Protein AF-A0A932J2N4-F1 (afdb_monomer)

pLDDT: mean 88.16, std 18.85, range [32.5, 98.88]

Nearest PDB structures (foldseek):
  4ce7-assembly1_C  TM=5.920E-01  e=2.424E+00  Nonlabens ulvanivorans
  3qwt-assembly1_A  TM=5.149E-01  e=3.246E+00  Salmonella enterica subsp. enterica serovar Paratyphi A
  8e4p-assembly1_A  TM=2.757E-01  e=2.199E+00  Mus musculus

Sequence (185 aa):
MKTKLIGKLLGGLCGAVLAFSASQALAVTSFEQDVSTSIDRGITWLANNGAYTGSAWDATGLPLLALMEKRASGVPSDPPQGYSGANATDKARMDSAVAFILSSHVPAGFYAYRDGADLMALSLYLRSGGPNPGVLAAIKTITDRTLANQGTVATGSPGYWCYSNGYCPDSSTTQFAVAGLASAK

Radius of gyration: 25.86 Å; Cα contacts (8 Å, |Δi|>4): 259; chains: 1; bounding box: 42×49×101 Å

Structure (mmCIF, N/CA/C/O backbone):
data_AF-A0A932J2N4-F1
#
_entry.id   AF-A0A932J2N4-F1
#
loop_
_atom_site.group_PDB
_atom_site.id
_atom_site.type_symbol
_atom_site.label_atom_id
_atom_site.label_alt_id
_atom_site.label_comp_id
_atom_site.label_asym_id
_atom_site.label_entity_id
_atom_site.label_seq_id
_atom_site.pdbx_PDB_ins_code
_atom_site.Cartn_x
_atom_site.Cartn_y
_atom_site.Cartn_z
_atom_site.occupancy
_atom_site.B_iso_or_equiv
_atom_site.auth_seq_id
_atom_site.auth_comp_id
_atom_site.auth_asym_id
_atom_site.auth_atom_id
_atom_site.pdbx_PDB_model_num
ATOM 1 N N . MET A 1 1 ? 15.357 -31.196 81.776 1.00 37.56 1 MET A N 1
ATOM 2 C CA . MET A 1 1 ? 16.263 -30.714 80.704 1.00 37.56 1 MET A CA 1
ATOM 3 C C . MET A 1 1 ? 15.532 -29.564 80.010 1.00 37.56 1 MET A C 1
ATOM 5 O O . MET A 1 1 ? 14.461 -29.827 79.498 1.00 37.56 1 MET A O 1
ATOM 9 N N . LYS A 1 2 ? 15.852 -28.261 80.154 1.00 35.88 2 LYS A N 1
ATOM 10 C CA . LYS A 1 2 ? 17.115 -27.541 79.832 1.00 35.88 2 LYS A CA 1
ATOM 11 C C . LYS A 1 2 ? 17.668 -28.082 78.497 1.00 35.88 2 LYS A C 1
ATOM 13 O O . LYS A 1 2 ? 17.976 -29.262 78.460 1.00 35.88 2 LYS A O 1
ATOM 18 N N . THR A 1 3 ? 17.727 -27.355 77.376 1.00 32.75 3 THR A N 1
ATOM 19 C CA . THR A 1 3 ? 18.412 -26.064 77.171 1.00 32.75 3 THR A CA 1
ATOM 20 C C . THR A 1 3 ? 18.020 -25.457 75.805 1.00 32.75 3 THR A C 1
ATOM 22 O O . THR A 1 3 ? 17.755 -26.188 74.857 1.00 32.75 3 THR A O 1
ATOM 25 N N . LYS A 1 4 ? 18.008 -24.118 75.718 1.00 39.53 4 LYS A N 1
ATOM 26 C CA . LYS A 1 4 ? 17.922 -23.299 74.492 1.00 39.53 4 LYS A CA 1
ATOM 27 C C . LYS A 1 4 ? 19.082 -23.599 73.524 1.00 39.53 4 LYS A C 1
ATOM 29 O O . LYS A 1 4 ? 20.205 -23.759 73.995 1.00 39.53 4 LYS A O 1
ATOM 34 N N . LEU A 1 5 ? 18.859 -23.503 72.208 1.00 38.84 5 LEU A N 1
ATOM 35 C CA . LEU A 1 5 ? 19.932 -23.216 71.248 1.00 38.84 5 LEU A CA 1
ATOM 36 C C . LEU A 1 5 ? 19.577 -21.977 70.413 1.00 38.84 5 LEU A C 1
ATOM 38 O O . LEU A 1 5 ? 18.511 -21.880 69.813 1.00 38.84 5 LEU A O 1
ATOM 42 N N . ILE A 1 6 ? 20.487 -21.012 70.476 1.00 43.81 6 ILE A N 1
ATOM 43 C CA . ILE A 1 6 ? 20.526 -19.717 69.796 1.00 43.81 6 ILE A CA 1
ATOM 44 C C . ILE A 1 6 ? 21.314 -19.884 68.487 1.00 43.81 6 ILE A C 1
ATOM 46 O O . ILE A 1 6 ? 22.325 -20.579 68.488 1.00 43.81 6 ILE A O 1
ATOM 50 N N . GLY A 1 7 ? 20.923 -19.168 67.427 1.00 32.50 7 GLY A N 1
ATOM 51 C CA . GLY A 1 7 ? 21.756 -18.918 66.236 1.00 32.50 7 GLY A CA 1
ATOM 52 C C . GLY A 1 7 ? 20.909 -18.487 65.034 1.00 32.50 7 GLY A C 1
ATOM 53 O O . GLY A 1 7 ? 20.417 -19.332 64.307 1.00 32.50 7 GLY A O 1
ATOM 54 N N . LYS A 1 8 ? 20.427 -17.239 64.974 1.00 38.88 8 LYS A N 1
ATOM 55 C CA . LYS A 1 8 ? 20.994 -16.096 64.222 1.00 38.88 8 LYS A CA 1
ATOM 56 C C . LYS A 1 8 ? 21.278 -16.343 62.723 1.00 38.88 8 LYS A C 1
ATOM 58 O O . LYS A 1 8 ? 22.165 -17.111 62.385 1.00 38.88 8 LYS A O 1
ATOM 63 N N . LEU A 1 9 ? 20.651 -15.453 61.934 1.00 37.94 9 LEU A N 1
ATOM 64 C CA . LEU A 1 9 ? 21.072 -14.833 60.663 1.00 37.94 9 LEU A CA 1
ATOM 65 C C . LEU A 1 9 ? 20.750 -15.539 59.339 1.00 37.94 9 LEU A C 1
ATOM 67 O O . LEU A 1 9 ? 21.344 -16.555 59.023 1.00 37.94 9 LEU A O 1
ATOM 71 N N . LEU A 1 10 ? 19.879 -14.865 58.568 1.00 41.12 10 LEU A N 1
ATOM 72 C CA . LEU A 1 10 ? 19.726 -14.746 57.099 1.00 41.12 10 LEU A CA 1
ATOM 73 C C . LEU A 1 10 ? 18.215 -14.662 56.833 1.00 41.12 10 LEU A C 1
ATOM 75 O O . LEU A 1 10 ? 17.488 -15.575 57.187 1.00 41.12 10 LEU A O 1
ATOM 79 N N . GLY A 1 11 ? 17.604 -13.624 56.284 1.00 34.31 11 GLY A N 1
ATOM 80 C CA . GLY A 1 11 ? 18.006 -12.397 55.609 1.00 34.31 11 GLY A CA 1
ATOM 81 C C . GLY A 1 11 ? 16.683 -11.819 55.071 1.00 34.31 11 GLY A C 1
ATOM 82 O O . GLY A 1 11 ? 15.774 -12.581 54.748 1.00 34.31 11 GLY A O 1
ATOM 83 N N . GLY A 1 12 ? 16.511 -10.499 55.103 1.00 39.41 12 GLY A N 1
ATOM 84 C CA . GLY A 1 12 ? 15.210 -9.841 54.952 1.00 39.41 12 GLY A CA 1
ATOM 85 C C . GLY A 1 12 ? 14.459 -10.141 53.649 1.00 39.41 12 GLY A C 1
ATOM 86 O O . GLY A 1 12 ? 15.013 -10.042 52.560 1.00 39.41 12 GLY A O 1
ATOM 87 N N . LEU A 1 13 ? 13.158 -10.405 53.780 1.00 37.09 13 LEU A N 1
ATOM 88 C CA . LEU A 1 13 ? 12.169 -10.301 52.706 1.00 37.09 13 LEU A CA 1
ATOM 89 C C . LEU A 1 13 ? 11.420 -8.971 52.881 1.00 37.09 13 LEU A C 1
ATOM 91 O O . LEU A 1 13 ? 10.299 -8.917 53.375 1.00 37.09 13 LEU A O 1
ATOM 95 N N . CYS A 1 14 ? 12.090 -7.877 52.514 1.00 38.47 14 CYS A N 1
ATOM 96 C CA . CYS A 1 14 ? 11.439 -6.612 52.181 1.00 38.47 14 CYS A CA 1
ATOM 97 C C . CYS A 1 14 ? 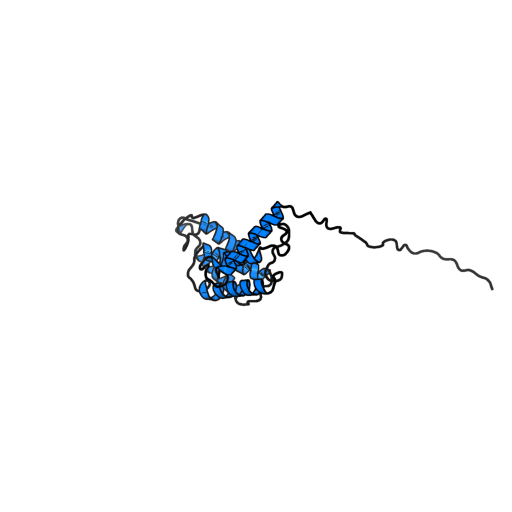11.338 -6.538 50.659 1.00 38.47 14 CYS A C 1
ATOM 99 O O . CYS A 1 14 ? 12.357 -6.619 49.980 1.00 38.47 14 CYS A O 1
ATOM 101 N N . GLY A 1 15 ? 10.131 -6.342 50.133 1.00 40.25 15 GLY A N 1
ATOM 102 C CA . GLY A 1 15 ? 9.945 -5.999 48.726 1.00 40.25 15 GLY A CA 1
ATOM 103 C C . GLY A 1 15 ? 8.641 -6.521 48.151 1.00 40.25 15 GLY A C 1
ATOM 104 O O . GLY A 1 15 ? 8.657 -7.359 47.256 1.00 40.25 15 GLY A O 1
ATOM 105 N N . ALA A 1 16 ? 7.506 -6.040 48.661 1.00 46.66 16 ALA A N 1
ATOM 106 C CA . ALA A 1 16 ? 6.244 -6.180 47.951 1.00 46.66 16 ALA A CA 1
ATOM 107 C C . ALA A 1 16 ? 6.364 -5.454 46.600 1.00 46.66 16 ALA A C 1
ATOM 109 O O . ALA A 1 16 ? 6.521 -4.234 46.542 1.00 46.66 16 ALA A O 1
ATOM 110 N N . VAL A 1 17 ? 6.339 -6.232 45.522 1.00 52.75 17 VAL A N 1
ATOM 111 C CA . VAL A 1 17 ? 6.299 -5.763 44.138 1.00 52.75 17 VAL A CA 1
ATOM 112 C C . VAL A 1 17 ? 4.902 -5.213 43.864 1.00 52.75 17 VAL A C 1
ATOM 114 O O . VAL A 1 17 ? 3.969 -5.980 43.661 1.00 52.75 17 VAL A O 1
ATOM 117 N N . LEU A 1 18 ? 4.761 -3.889 43.843 1.00 45.19 18 LEU A N 1
ATOM 118 C CA . LEU A 1 18 ? 3.640 -3.189 43.213 1.00 45.19 18 LEU A CA 1
ATOM 119 C C . LEU A 1 18 ? 4.187 -1.922 42.553 1.00 45.19 18 LEU A C 1
ATOM 121 O O . LEU A 1 18 ? 4.033 -0.809 43.053 1.00 45.19 18 LEU A O 1
ATOM 125 N N . ALA A 1 19 ? 4.865 -2.096 41.419 1.00 48.47 19 ALA A N 1
ATOM 126 C CA . ALA A 1 19 ? 5.071 -0.991 40.498 1.00 48.47 19 ALA A CA 1
ATOM 127 C C . ALA A 1 19 ? 3.706 -0.659 39.877 1.00 48.47 19 ALA A C 1
ATOM 129 O O . ALA A 1 19 ? 3.273 -1.289 38.916 1.00 48.47 19 ALA A O 1
ATOM 130 N N . PHE A 1 20 ? 3.008 0.307 40.474 1.00 48.72 20 PHE A N 1
ATOM 131 C CA . PHE A 1 20 ? 1.911 1.013 39.826 1.00 48.72 20 PHE A CA 1
ATOM 132 C C . PHE A 1 20 ? 2.473 1.726 38.591 1.00 48.72 20 PHE A C 1
ATOM 134 O O . PHE A 1 20 ? 2.931 2.864 38.662 1.00 48.72 20 PHE A O 1
ATOM 141 N N . SER A 1 21 ? 2.426 1.073 37.435 1.00 53.53 21 SER A N 1
ATOM 142 C CA . SER A 1 21 ? 2.353 1.785 36.166 1.00 53.53 21 SER A CA 1
ATOM 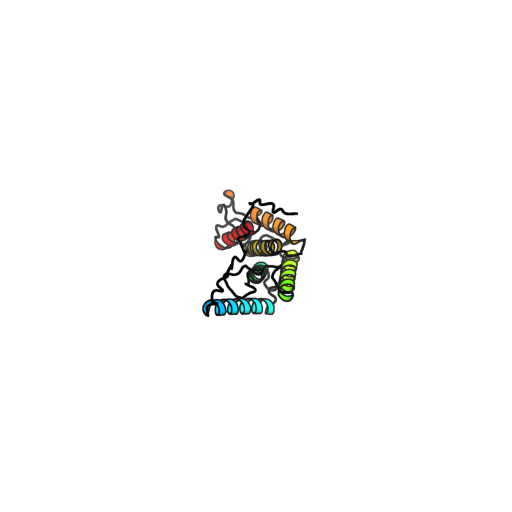143 C C . SER A 1 21 ? 0.948 2.375 36.068 1.00 53.53 21 SER A C 1
ATOM 145 O O . SER A 1 21 ? 0.045 1.784 35.477 1.00 53.53 21 SER A O 1
ATOM 147 N N . ALA A 1 22 ? 0.738 3.522 36.715 1.00 48.62 22 ALA A N 1
ATOM 148 C CA . ALA A 1 22 ? -0.400 4.366 36.402 1.00 48.62 22 ALA A CA 1
ATOM 149 C C . ALA A 1 22 ? -0.164 4.904 34.988 1.00 48.62 22 ALA A C 1
ATOM 151 O O . ALA A 1 22 ? 0.535 5.898 34.797 1.00 48.62 22 ALA A O 1
ATOM 152 N N . SER A 1 23 ? -0.705 4.216 33.983 1.00 50.59 23 SER A N 1
ATOM 153 C CA . SER A 1 23 ? -0.939 4.839 32.687 1.00 50.59 23 SER A CA 1
ATOM 154 C C . SER A 1 23 ? -1.831 6.041 32.968 1.00 50.59 23 SER A C 1
ATOM 156 O O . SER A 1 23 ? -2.993 5.875 33.338 1.00 50.59 23 SER A O 1
ATOM 158 N N . GLN A 1 24 ? -1.282 7.252 32.887 1.00 49.53 24 GLN A N 1
ATOM 159 C CA . GLN A 1 24 ? -2.115 8.444 32.889 1.00 49.53 24 GLN A CA 1
ATOM 160 C C . GLN A 1 24 ? -2.977 8.344 31.633 1.00 49.53 24 GLN A C 1
ATOM 162 O O . GLN A 1 24 ? -2.475 8.521 30.526 1.00 49.53 24 GLN A O 1
ATOM 167 N N . ALA A 1 25 ? -4.248 7.980 31.797 1.00 57.91 25 ALA A N 1
ATOM 168 C CA . ALA A 1 25 ? -5.225 8.126 30.737 1.00 57.91 25 ALA A CA 1
ATOM 169 C C . ALA A 1 25 ? -5.306 9.627 30.444 1.00 57.91 25 ALA A C 1
ATOM 171 O O . ALA A 1 25 ? -5.884 10.388 31.222 1.00 57.91 25 ALA A O 1
ATOM 172 N N . LEU A 1 26 ? -4.634 10.069 29.380 1.00 64.81 26 LEU A N 1
ATOM 173 C CA . LEU A 1 26 ? -4.795 11.424 28.880 1.00 64.81 26 LEU A CA 1
ATOM 174 C C . LEU A 1 26 ? -6.261 11.562 28.471 1.00 64.81 26 LEU A C 1
ATOM 176 O O . LEU A 1 26 ? -6.792 10.717 27.750 1.00 64.81 26 LEU A O 1
ATOM 180 N N . ALA A 1 27 ? -6.932 12.588 28.989 1.00 71.44 27 ALA A N 1
ATOM 181 C CA . ALA A 1 27 ? -8.296 12.872 28.583 1.00 71.44 27 ALA A CA 1
ATOM 182 C C . ALA A 1 27 ? -8.299 13.171 27.079 1.00 71.44 27 ALA A C 1
ATOM 184 O O . ALA A 1 27 ? -7.586 14.073 26.639 1.00 71.44 27 ALA A O 1
ATOM 185 N N . VAL A 1 28 ? -9.092 12.417 26.315 1.00 78.06 28 VAL A N 1
ATOM 186 C CA . VAL A 1 28 ? -9.305 12.677 24.888 1.00 78.06 28 VAL A CA 1
ATOM 187 C C . VAL A 1 28 ? -9.910 14.070 24.759 1.00 78.06 28 VAL A C 1
ATOM 189 O O . VAL A 1 28 ? -10.968 14.362 25.320 1.00 78.06 28 VAL A O 1
ATOM 192 N N . THR A 1 29 ? -9.214 14.950 24.056 1.00 86.56 29 THR A N 1
ATOM 193 C CA . THR A 1 29 ? -9.685 16.303 23.774 1.00 86.56 29 THR A CA 1
ATOM 194 C C . THR A 1 29 ? -10.870 16.262 22.808 1.00 86.56 29 THR A C 1
ATOM 196 O O . THR A 1 29 ? -11.005 15.339 22.003 1.00 86.56 29 THR A O 1
ATOM 199 N N . SER A 1 30 ? -11.719 17.294 22.821 1.00 89.25 30 SER A N 1
ATOM 200 C CA . SER A 1 30 ? -12.814 17.403 21.844 1.00 89.25 30 SER A CA 1
ATOM 201 C C . SER A 1 30 ? -12.300 17.372 20.401 1.00 89.25 30 SER A C 1
ATOM 203 O O . SER A 1 30 ? -12.910 16.739 19.548 1.00 89.25 30 SER A O 1
ATOM 205 N N . PHE A 1 31 ? -11.132 17.971 20.145 1.00 88.25 31 PHE A N 1
ATOM 206 C CA . PHE A 1 31 ? -10.486 17.912 18.835 1.00 88.25 31 PHE A CA 1
ATOM 207 C C . PHE A 1 31 ? -10.129 16.475 18.426 1.00 88.25 31 PHE A C 1
ATOM 209 O O . PHE A 1 31 ? -10.441 16.060 17.314 1.00 88.25 31 PHE A O 1
ATOM 216 N N . GLU A 1 32 ? -9.515 15.688 19.314 1.00 85.94 32 GLU A N 1
ATOM 217 C CA . GLU A 1 32 ? -9.185 14.285 19.028 1.00 85.94 32 GLU A CA 1
ATOM 218 C C . GLU A 1 32 ? -10.443 13.447 18.767 1.00 85.94 32 GLU A C 1
ATOM 220 O O . GLU A 1 32 ? -10.460 12.627 17.847 1.00 85.94 32 GLU A O 1
ATOM 225 N N . GLN A 1 33 ? -11.520 13.697 19.516 1.00 86.31 33 GLN A N 1
ATOM 226 C CA . GLN A 1 33 ? -12.803 13.030 19.308 1.00 86.31 33 GLN A CA 1
ATOM 227 C C . GLN A 1 33 ? -13.433 13.389 17.952 1.00 86.31 33 GLN A C 1
ATOM 229 O O . GLN A 1 33 ? -13.926 12.501 17.247 1.00 86.31 33 GLN A O 1
ATOM 234 N N . ASP A 1 34 ? -13.387 14.661 17.554 1.00 90.38 34 ASP A N 1
ATOM 235 C CA . ASP A 1 34 ? -13.891 15.127 16.258 1.00 90.38 34 ASP A CA 1
ATOM 236 C C . ASP A 1 34 ? -13.083 14.545 15.091 1.00 90.38 34 ASP A C 1
ATOM 238 O O . ASP A 1 34 ? -13.656 14.118 14.081 1.00 90.38 34 ASP A O 1
ATOM 242 N N . VAL A 1 35 ? -11.756 14.462 15.238 1.00 89.06 35 VAL A N 1
ATOM 243 C CA . VAL A 1 35 ? -10.864 13.822 14.260 1.00 89.06 35 VAL A CA 1
ATOM 244 C C . VAL A 1 35 ? -11.190 12.337 14.132 1.00 89.06 35 VAL A C 1
ATOM 246 O O . VAL A 1 35 ? -11.412 11.861 13.017 1.00 89.06 35 VAL A O 1
ATOM 249 N N . SER A 1 36 ? -11.299 11.610 15.247 1.00 87.50 36 SER A N 1
ATOM 250 C CA . SER A 1 36 ? -11.666 10.189 15.231 1.00 87.50 36 SER A CA 1
ATOM 251 C C . SER A 1 36 ? -13.025 9.961 14.573 1.00 87.50 36 SER A C 1
ATOM 253 O O . SER A 1 36 ? -13.176 9.090 13.717 1.00 87.50 36 SER A O 1
ATOM 255 N N . THR A 1 37 ? -14.012 10.787 14.920 1.00 90.38 37 THR A N 1
ATOM 256 C CA . THR A 1 37 ? -15.356 10.720 14.337 1.00 90.38 37 THR A CA 1
ATOM 257 C C . THR A 1 37 ? -15.321 10.972 12.829 1.00 90.38 37 THR A C 1
ATOM 259 O O . THR A 1 37 ? -16.025 10.313 12.062 1.00 90.38 37 THR A O 1
ATOM 262 N N . SER A 1 38 ? -14.494 11.916 12.380 1.00 92.88 38 SER A N 1
ATOM 263 C CA . SER A 1 38 ? -14.338 12.236 10.959 1.00 92.88 38 SER A CA 1
ATOM 264 C C . SER A 1 38 ? -13.672 11.097 10.184 1.00 92.88 38 SER A C 1
ATOM 266 O O . SER A 1 38 ? -14.136 10.760 9.093 1.00 92.88 38 SER A O 1
ATOM 268 N N . ILE A 1 39 ? -12.654 10.450 10.763 1.00 92.06 39 ILE A N 1
ATOM 269 C CA . ILE A 1 39 ? -12.021 9.246 10.199 1.00 92.06 39 ILE A CA 1
ATOM 270 C C . ILE A 1 39 ? -13.060 8.133 10.037 1.00 92.06 39 ILE A C 1
ATOM 272 O O . ILE A 1 39 ? -13.199 7.573 8.950 1.00 92.06 39 ILE A O 1
ATOM 276 N N . ASP A 1 40 ? -13.852 7.860 11.074 1.00 91.62 40 ASP A N 1
ATOM 277 C CA . ASP A 1 40 ? -14.873 6.809 11.038 1.00 91.62 40 ASP A CA 1
ATOM 278 C C . ASP A 1 40 ? -15.957 7.064 9.989 1.00 91.62 40 ASP A C 1
ATOM 280 O O . ASP A 1 40 ? -16.380 6.142 9.281 1.00 91.62 40 ASP A O 1
ATOM 284 N N . ARG A 1 41 ? -16.378 8.323 9.828 1.00 95.56 41 ARG A N 1
ATOM 285 C CA . ARG A 1 41 ? -17.300 8.727 8.757 1.00 95.56 41 ARG A CA 1
ATOM 286 C C . ARG A 1 41 ? -16.680 8.528 7.377 1.00 95.56 41 ARG A C 1
A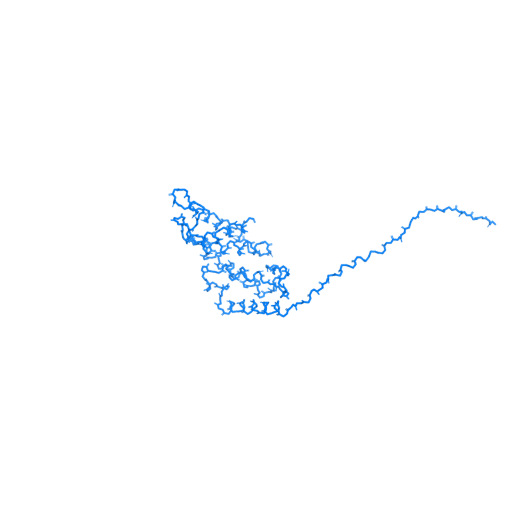TOM 288 O O . ARG A 1 41 ? -17.359 8.010 6.493 1.00 95.56 41 ARG A O 1
ATOM 295 N N . GLY A 1 42 ? -15.408 8.886 7.198 1.00 96.44 42 GLY A N 1
ATOM 296 C CA . GLY A 1 42 ? -14.676 8.678 5.947 1.00 96.44 42 GLY A CA 1
ATOM 297 C C . GLY A 1 42 ? -14.574 7.198 5.569 1.00 96.44 42 GLY A C 1
ATOM 298 O O . GLY A 1 42 ? -14.940 6.819 4.459 1.00 96.44 42 GLY A O 1
ATOM 299 N N . ILE A 1 43 ? -14.174 6.342 6.513 1.00 95.62 43 ILE A N 1
ATOM 300 C CA . ILE A 1 43 ? -14.118 4.883 6.325 1.00 95.62 43 ILE A CA 1
ATOM 301 C C . ILE A 1 43 ? -15.504 4.305 6.007 1.00 95.62 43 ILE A C 1
ATOM 303 O O . ILE A 1 43 ? -15.646 3.466 5.115 1.00 95.62 43 ILE A O 1
ATOM 307 N N . THR A 1 44 ? -16.548 4.781 6.689 1.00 96.12 44 THR A N 1
ATOM 308 C CA . THR A 1 44 ? -17.932 4.364 6.417 1.00 96.12 44 THR A CA 1
ATOM 309 C C . THR A 1 44 ? -18.369 4.763 5.010 1.00 96.12 44 THR A C 1
ATOM 311 O O . THR A 1 44 ? -18.959 3.957 4.293 1.00 96.12 44 THR A O 1
ATOM 314 N N . TRP A 1 45 ? -18.053 5.985 4.581 1.00 97.81 45 TRP A N 1
ATOM 315 C CA . TRP A 1 45 ? -18.352 6.442 3.229 1.00 97.81 45 TRP A CA 1
ATOM 316 C C . TRP A 1 45 ? -17.614 5.607 2.175 1.00 97.81 45 TRP A C 1
ATOM 318 O O . TRP A 1 45 ? -18.241 5.164 1.214 1.00 97.81 45 TRP A O 1
ATOM 328 N N . LEU A 1 46 ? -16.325 5.314 2.380 1.00 98.00 46 LEU A N 1
ATOM 329 C CA . LEU A 1 46 ? -15.542 4.440 1.498 1.00 98.00 46 LEU A CA 1
ATOM 330 C C . LEU A 1 46 ? -16.183 3.052 1.372 1.00 98.00 46 LEU A C 1
ATOM 332 O O . LEU A 1 46 ? -16.344 2.541 0.262 1.00 98.00 46 LEU A O 1
ATOM 336 N N . ALA A 1 47 ? -16.615 2.468 2.493 1.00 97.19 47 ALA A N 1
ATOM 337 C CA . ALA A 1 47 ? -17.310 1.186 2.493 1.00 97.19 47 ALA A CA 1
ATOM 338 C C . ALA A 1 47 ? -18.622 1.239 1.696 1.00 97.19 47 ALA A C 1
ATOM 340 O O . ALA A 1 47 ? -18.858 0.377 0.852 1.00 97.19 47 ALA A O 1
ATOM 341 N N . ASN A 1 48 ? -19.439 2.272 1.913 1.00 97.75 48 ASN A N 1
ATOM 342 C CA . ASN A 1 48 ? -20.726 2.441 1.233 1.00 97.75 48 ASN A CA 1
ATOM 343 C C . ASN A 1 48 ? -20.588 2.675 -0.279 1.00 97.75 48 ASN A C 1
ATOM 345 O O . ASN A 1 48 ? -21.535 2.426 -1.018 1.00 97.75 48 ASN A O 1
ATOM 349 N N . ASN A 1 49 ? -19.420 3.123 -0.742 1.00 97.44 49 ASN A N 1
ATOM 350 C CA . ASN A 1 49 ? -19.128 3.327 -2.160 1.00 97.44 49 ASN A CA 1
ATOM 351 C C . ASN A 1 49 ? -18.352 2.159 -2.789 1.00 97.44 49 ASN A C 1
ATOM 353 O O . ASN A 1 49 ? -17.916 2.274 -3.929 1.00 97.44 49 ASN A O 1
ATOM 357 N N . GLY A 1 50 ? -18.173 1.035 -2.083 1.00 97.19 50 GLY A N 1
ATOM 358 C CA . GLY A 1 50 ? -17.523 -0.168 -2.620 1.00 97.19 50 GLY A CA 1
ATOM 359 C C . GLY A 1 50 ? -16.000 -0.070 -2.745 1.00 97.19 50 GLY A C 1
ATOM 360 O O . GLY A 1 50 ? -15.390 -0.840 -3.489 1.00 97.19 50 GLY A O 1
ATOM 361 N N . ALA A 1 51 ? -15.361 0.865 -2.033 1.00 97.69 51 ALA A N 1
ATOM 362 C CA . ALA A 1 51 ? -13.929 1.128 -2.187 1.00 97.69 51 ALA A CA 1
ATOM 363 C C . ALA A 1 51 ? -13.052 -0.098 -1.855 1.00 97.69 51 ALA A C 1
ATOM 365 O O . ALA A 1 51 ? -11.956 -0.237 -2.386 1.00 97.69 51 ALA A O 1
ATOM 366 N N . TYR A 1 52 ? -13.559 -1.011 -1.019 1.00 97.88 52 TYR A N 1
ATOM 367 C CA . TYR A 1 52 ? -12.907 -2.273 -0.646 1.00 97.88 52 TYR A CA 1
ATOM 368 C C . TYR A 1 52 ? -13.239 -3.448 -1.579 1.00 97.88 52 TYR A C 1
ATOM 370 O O . TYR A 1 52 ? -12.737 -4.552 -1.391 1.00 97.88 52 TYR A O 1
ATOM 378 N N . THR A 1 53 ? -14.105 -3.242 -2.569 1.00 94.44 53 THR A N 1
ATOM 379 C CA . THR A 1 53 ? -14.529 -4.256 -3.549 1.00 94.44 53 THR A CA 1
ATOM 380 C C . THR A 1 53 ? -14.131 -3.859 -4.974 1.00 94.44 53 THR A C 1
ATOM 382 O O . THR A 1 53 ? -14.712 -4.353 -5.936 1.00 94.44 53 THR A O 1
ATOM 385 N N . GLY A 1 54 ? -13.167 -2.941 -5.118 1.00 88.50 54 GLY A N 1
ATOM 386 C CA . GLY A 1 54 ? -12.585 -2.546 -6.402 1.00 88.50 54 GLY A CA 1
ATOM 387 C C . GLY A 1 54 ? -13.209 -1.328 -7.086 1.00 88.50 54 GLY A C 1
ATOM 388 O O . GLY A 1 54 ? -12.713 -0.919 -8.131 1.00 88.50 54 GLY A O 1
ATOM 389 N N . SER A 1 55 ? -14.239 -0.685 -6.518 1.00 96.06 55 SER A N 1
ATOM 390 C CA . SER A 1 55 ? -14.816 0.532 -7.127 1.00 96.06 55 SER A CA 1
ATOM 391 C C . SER A 1 55 ? -13.859 1.733 -7.103 1.00 96.06 55 SER A C 1
ATOM 393 O O . SER A 1 55 ? -14.029 2.678 -7.870 1.00 96.06 55 SER A O 1
ATOM 395 N N . ALA A 1 56 ? -12.839 1.682 -6.239 1.00 95.44 56 ALA A N 1
ATOM 396 C CA . ALA A 1 56 ? -11.755 2.653 -6.183 1.00 95.44 56 ALA A CA 1
ATOM 397 C C . ALA A 1 56 ? -10.697 2.440 -7.285 1.00 95.44 56 ALA A C 1
ATOM 399 O O . ALA A 1 56 ? -9.782 3.255 -7.394 1.00 95.44 56 ALA A O 1
ATOM 400 N N . TRP A 1 57 ? -10.811 1.382 -8.103 1.00 95.75 57 TRP A N 1
ATOM 401 C CA . TRP A 1 57 ? -9.893 1.063 -9.205 1.00 95.75 57 TRP A CA 1
ATOM 402 C C . TRP A 1 57 ? -8.424 1.126 -8.760 1.00 95.75 57 TRP A C 1
ATOM 404 O O . TRP A 1 57 ? -8.080 0.568 -7.714 1.00 95.75 57 TRP A O 1
ATOM 414 N N . ASP A 1 58 ? -7.584 1.855 -9.501 1.00 97.25 58 ASP A N 1
ATOM 415 C CA . ASP A 1 58 ? -6.160 2.066 -9.231 1.00 97.25 58 ASP A CA 1
ATOM 416 C C . ASP A 1 58 ? -5.884 2.637 -7.828 1.00 97.25 58 ASP A C 1
ATOM 418 O O . ASP A 1 58 ? -4.778 2.500 -7.315 1.00 97.25 58 ASP A O 1
ATOM 422 N N . ALA A 1 59 ? -6.873 3.250 -7.170 1.00 96.94 59 ALA A N 1
ATOM 423 C CA . ALA A 1 59 ? -6.723 3.784 -5.823 1.00 96.94 59 ALA A CA 1
ATOM 424 C C . ALA A 1 59 ? -7.019 2.765 -4.711 1.00 96.94 59 ALA A C 1
ATOM 426 O O . ALA A 1 59 ? -6.866 3.130 -3.554 1.00 96.94 59 ALA A O 1
ATOM 427 N N . THR A 1 60 ? -7.423 1.519 -5.002 1.00 98.44 60 THR A N 1
ATOM 428 C CA . THR A 1 60 ? -7.894 0.538 -3.990 1.00 98.44 60 THR A CA 1
ATOM 429 C C . THR A 1 60 ? -6.916 0.300 -2.825 1.00 98.44 60 THR A C 1
ATOM 431 O O . THR A 1 60 ? -7.358 0.108 -1.688 1.00 98.44 60 THR A O 1
ATOM 434 N N . GLY A 1 61 ? -5.601 0.392 -3.051 1.00 98.25 61 GLY A N 1
ATOM 435 C CA . GLY A 1 61 ? -4.604 0.345 -1.977 1.00 98.25 61 GLY A CA 1
ATOM 436 C C . GLY A 1 61 ? -4.771 1.451 -0.921 1.00 98.25 61 GLY A C 1
ATOM 437 O O . GLY A 1 61 ? -4.551 1.204 0.261 1.00 98.25 61 GLY A O 1
ATOM 438 N N . LEU A 1 62 ? -5.238 2.650 -1.292 1.00 98.06 62 LEU A N 1
ATOM 439 C CA . LEU A 1 62 ? -5.395 3.781 -0.367 1.00 98.06 62 LEU A CA 1
ATOM 440 C C . LEU A 1 62 ? -6.545 3.593 0.642 1.00 98.06 62 LEU A C 1
ATOM 442 O O . LEU A 1 62 ? -6.287 3.738 1.838 1.00 98.06 62 LEU A O 1
ATOM 446 N N . PRO A 1 63 ? -7.785 3.230 0.247 1.00 98.25 63 PRO A N 1
ATOM 447 C CA . PRO A 1 63 ? -8.830 2.852 1.194 1.00 98.25 63 PRO A CA 1
ATOM 448 C C . PRO A 1 63 ? -8.409 1.710 2.116 1.00 98.25 63 PRO A C 1
ATOM 450 O O . PRO A 1 63 ? -8.696 1.771 3.312 1.00 98.25 63 PRO A O 1
ATOM 453 N N . LEU A 1 64 ? -7.723 0.689 1.583 1.00 98.56 64 LEU A N 1
ATOM 454 C CA . LEU A 1 64 ? -7.198 -0.424 2.377 1.00 98.56 64 LEU A CA 1
ATOM 455 C C . LEU A 1 64 ? -6.206 0.075 3.438 1.00 98.56 64 LEU A C 1
ATOM 457 O O . LEU A 1 64 ? -6.356 -0.256 4.614 1.00 98.56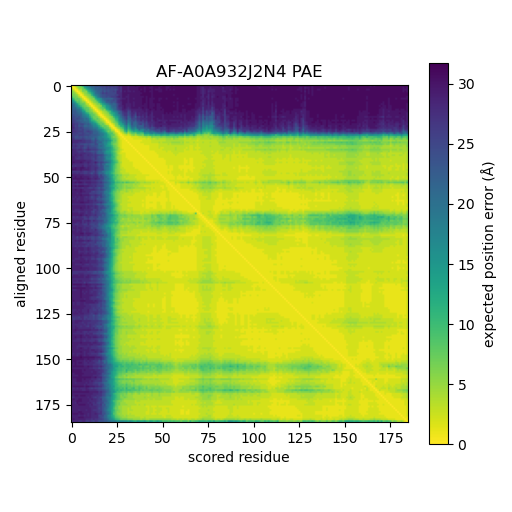 64 LEU A O 1
ATOM 461 N N . LEU A 1 65 ? -5.237 0.905 3.042 1.00 98.06 65 LEU A N 1
ATOM 462 C CA . LEU A 1 65 ? -4.266 1.510 3.953 1.00 98.06 65 LEU A CA 1
ATOM 463 C C . LEU A 1 65 ? -4.963 2.345 5.035 1.00 98.06 65 LEU A C 1
ATOM 465 O O . LEU A 1 65 ? -4.737 2.111 6.219 1.00 98.06 65 LEU A O 1
ATOM 469 N N . ALA A 1 66 ? -5.885 3.231 4.649 1.00 97.06 66 ALA A N 1
ATOM 470 C CA . ALA A 1 66 ? -6.647 4.061 5.581 1.00 97.06 66 ALA A CA 1
ATOM 471 C C . ALA A 1 66 ? -7.442 3.223 6.596 1.00 97.06 66 ALA A C 1
ATOM 473 O O . ALA A 1 66 ? -7.490 3.553 7.782 1.00 97.06 66 ALA A O 1
ATOM 474 N N . LEU A 1 67 ? -8.036 2.109 6.152 1.00 97.38 67 LEU A N 1
ATOM 475 C CA . LEU A 1 67 ? -8.747 1.195 7.040 1.00 97.38 67 LEU A CA 1
ATOM 476 C C . LEU A 1 67 ? -7.804 0.576 8.073 1.00 97.38 67 LEU A C 1
ATOM 478 O O . LEU A 1 67 ? -8.147 0.537 9.248 1.00 97.38 67 LEU A O 1
ATOM 482 N N . MET A 1 68 ? -6.616 0.123 7.674 1.00 97.69 68 MET A N 1
ATOM 483 C CA . MET A 1 68 ? -5.638 -0.448 8.610 1.00 97.69 68 MET A CA 1
ATOM 484 C C . MET A 1 68 ? -5.007 0.601 9.534 1.00 97.69 68 MET A C 1
ATOM 486 O O . MET A 1 68 ? -4.653 0.275 10.668 1.00 97.69 68 MET A O 1
ATOM 490 N N . GLU A 1 69 ? -4.890 1.850 9.081 1.00 95.31 69 GLU A N 1
ATOM 491 C CA . GLU A 1 69 ? -4.320 2.953 9.860 1.00 95.31 69 GLU A CA 1
ATOM 492 C C . GLU A 1 69 ? -5.286 3.578 10.871 1.00 95.31 69 GLU A C 1
ATOM 494 O O . GLU A 1 69 ? -4.837 4.233 11.815 1.00 95.31 69 GLU A O 1
ATOM 499 N N . LYS A 1 70 ? -6.595 3.332 10.751 1.00 91.88 70 LYS A N 1
ATOM 500 C CA . LYS A 1 70 ? -7.576 3.732 11.768 1.00 91.88 70 LYS A CA 1
ATOM 501 C C . LYS A 1 70 ? -7.146 3.276 13.173 1.00 91.88 70 LYS A C 1
ATOM 503 O O . LYS A 1 70 ? -6.621 2.179 13.362 1.00 91.88 70 LYS A O 1
ATOM 508 N N . ARG A 1 71 ? -7.424 4.110 14.180 1.00 89.94 71 ARG A N 1
ATOM 509 C CA . ARG A 1 71 ? -7.235 3.788 15.602 1.00 89.94 71 ARG A CA 1
ATOM 510 C C . ARG A 1 71 ? -8.490 3.120 16.144 1.00 89.94 71 ARG A C 1
ATOM 512 O O . ARG A 1 71 ? -9.546 3.745 16.175 1.00 89.94 71 ARG A O 1
ATOM 519 N N . ALA A 1 72 ? -8.396 1.857 16.558 1.00 81.06 72 ALA A N 1
ATOM 520 C CA . ALA A 1 72 ? -9.559 1.105 17.044 1.00 81.06 72 ALA A CA 1
ATOM 521 C C . ALA A 1 72 ? -10.211 1.749 18.284 1.00 81.06 72 ALA A C 1
ATOM 523 O O . ALA A 1 72 ? -11.426 1.681 18.444 1.00 81.06 72 ALA A O 1
ATOM 524 N N . SER A 1 73 ? -9.407 2.397 19.130 1.00 80.56 73 SER A N 1
ATOM 525 C CA . SER A 1 73 ? -9.842 3.134 20.322 1.00 80.56 73 SER A CA 1
ATOM 526 C C . SER A 1 73 ? -10.405 4.528 20.031 1.00 80.56 73 SER A C 1
ATOM 528 O O . SER A 1 73 ? -11.009 5.134 20.911 1.00 80.56 73 SER A O 1
ATOM 530 N N . GLY A 1 74 ? -10.164 5.062 18.830 1.00 78.31 74 GLY A N 1
ATOM 531 C CA . GLY A 1 74 ? -10.413 6.462 18.493 1.00 78.31 74 GLY A CA 1
ATOM 532 C C . GLY A 1 74 ? -9.413 7.463 19.085 1.00 78.31 74 GLY A C 1
ATOM 533 O O . GLY A 1 74 ? -9.569 8.665 18.895 1.00 78.31 74 GLY A O 1
ATOM 534 N N . VAL A 1 75 ? -8.364 7.003 19.773 1.00 80.88 75 VAL A N 1
ATOM 535 C CA . VAL A 1 75 ? -7.309 7.873 20.312 1.00 80.88 75 VAL A CA 1
ATOM 536 C C . VAL A 1 75 ? -6.188 8.011 19.274 1.00 80.88 75 VAL A C 1
ATOM 538 O O . VAL A 1 75 ? -5.580 7.001 18.920 1.00 80.88 75 VAL A O 1
ATOM 541 N N . PRO A 1 76 ? -5.860 9.218 18.769 1.00 78.06 76 PRO A N 1
ATOM 542 C CA . PRO A 1 76 ? -4.883 9.372 17.682 1.00 78.06 76 PRO A CA 1
ATOM 543 C C . PRO A 1 76 ? -3.472 8.848 17.988 1.00 78.06 76 PRO A C 1
ATOM 545 O O . PRO A 1 76 ? -2.776 8.387 17.078 1.00 78.06 76 PRO A O 1
ATOM 548 N N . SER A 1 77 ? -3.058 8.904 19.256 1.00 81.94 77 SER A N 1
ATOM 549 C CA . SER A 1 77 ? -1.747 8.439 19.723 1.00 81.94 77 SER A CA 1
ATOM 550 C C . SER A 1 77 ? -1.636 6.921 19.882 1.00 81.94 77 SER A C 1
ATOM 552 O O . SER A 1 77 ? -0.517 6.416 19.984 1.00 81.94 77 SER A O 1
ATOM 554 N N . ASP A 1 78 ? -2.752 6.190 19.865 1.00 85.88 78 ASP A N 1
ATOM 555 C CA . ASP A 1 78 ? -2.732 4.730 19.911 1.00 85.88 78 ASP A CA 1
ATOM 556 C C . ASP A 1 78 ? -2.153 4.148 18.612 1.00 85.88 78 ASP A C 1
ATOM 558 O O . ASP A 1 78 ? -2.080 4.835 17.588 1.00 85.88 78 ASP A O 1
ATOM 562 N N . PRO A 1 79 ? -1.704 2.883 18.610 1.00 89.19 79 PRO A N 1
ATOM 563 C CA . PRO A 1 79 ? -1.231 2.254 17.387 1.00 89.19 79 PRO A CA 1
ATOM 564 C C . PRO A 1 79 ? -2.354 2.097 16.337 1.00 89.19 79 PRO A C 1
ATOM 566 O O . PRO A 1 79 ? -3.532 1.970 16.690 1.00 89.19 79 PRO A O 1
ATOM 569 N N . PRO A 1 80 ? -2.001 2.054 15.035 1.00 93.38 80 PRO A N 1
ATOM 570 C CA . PRO A 1 80 ? -2.892 1.572 13.978 1.00 93.38 80 PRO A CA 1
ATOM 571 C C . PRO A 1 80 ? -3.562 0.244 14.345 1.00 93.38 80 PRO A C 1
ATOM 573 O O . PRO A 1 80 ? -2.909 -0.623 14.927 1.00 93.38 80 PRO A O 1
ATOM 576 N N . GLN A 1 81 ? -4.820 0.035 13.944 1.00 95.50 81 GLN A N 1
ATOM 577 C CA . GLN A 1 81 ? -5.492 -1.242 14.206 1.00 95.50 81 GLN A CA 1
ATOM 578 C C . GLN A 1 81 ? -4.836 -2.418 13.465 1.00 95.50 81 GLN A C 1
ATOM 580 O O . GLN A 1 81 ? -4.773 -3.529 14.000 1.00 95.50 81 GLN A O 1
ATOM 585 N N . GLY A 1 82 ? -4.332 -2.181 12.246 1.00 97.00 82 GLY A N 1
ATOM 586 C CA . GLY A 1 82 ? -3.838 -3.237 11.364 1.00 97.00 82 GLY A CA 1
ATOM 587 C C . GLY A 1 82 ? -4.887 -4.326 11.103 1.00 97.00 82 GLY A C 1
ATOM 588 O O . GLY A 1 82 ? -6.067 -4.161 11.403 1.00 97.00 82 GLY A O 1
ATOM 589 N N . TY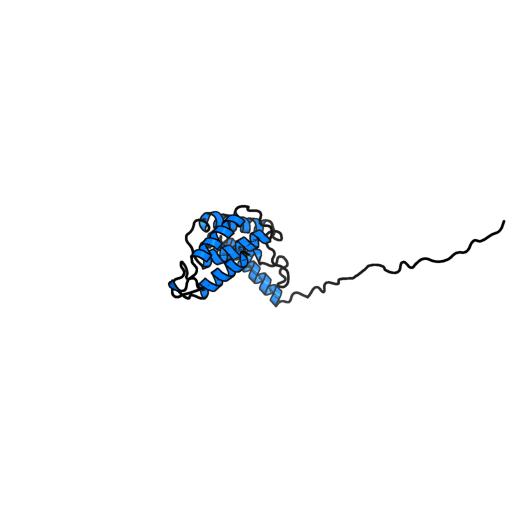R A 1 83 ? -4.464 -5.466 10.559 1.00 98.06 83 TYR A N 1
ATOM 590 C CA . TYR A 1 83 ? -5.358 -6.602 10.351 1.00 98.06 83 TYR A CA 1
ATOM 591 C C . TYR A 1 83 ? -5.712 -7.301 11.668 1.00 98.06 83 TYR A C 1
ATOM 593 O O . TYR A 1 83 ? -6.885 -7.476 11.982 1.00 98.06 83 TYR A O 1
ATOM 601 N N . SER A 1 84 ? -4.719 -7.692 12.477 1.00 96.50 84 SER A N 1
ATOM 602 C CA . SER A 1 84 ? -4.959 -8.501 13.685 1.00 96.50 84 SER A CA 1
ATOM 603 C C . SER A 1 84 ? -5.877 -7.815 14.698 1.00 96.50 84 SER A C 1
ATOM 605 O O . SER A 1 84 ? -6.748 -8.484 15.262 1.00 96.50 84 SER A O 1
ATOM 607 N N . GLY A 1 85 ? -5.719 -6.498 14.881 1.00 94.31 85 GLY A N 1
ATOM 608 C CA . GLY A 1 85 ? -6.513 -5.686 15.804 1.00 94.31 85 GLY A CA 1
ATOM 609 C C . GLY A 1 85 ? -7.897 -5.290 15.282 1.00 94.31 85 GLY A C 1
ATOM 610 O O . GLY A 1 85 ? -8.701 -4.771 16.053 1.00 94.31 85 GLY A O 1
ATOM 611 N N . ALA A 1 86 ? -8.203 -5.547 14.008 1.00 95.44 86 ALA A N 1
ATOM 612 C CA . ALA A 1 86 ? -9.488 -5.198 13.417 1.00 95.44 86 ALA A CA 1
ATOM 613 C C . ALA A 1 86 ? -10.623 -6.156 13.824 1.00 95.44 86 ALA A C 1
ATOM 615 O O . ALA A 1 86 ? -10.429 -7.356 14.072 1.00 95.44 86 ALA A O 1
ATOM 616 N N . ASN A 1 87 ? -11.845 -5.616 13.838 1.00 94.38 87 ASN A N 1
ATOM 617 C CA . ASN A 1 87 ? -13.074 -6.396 13.993 1.00 94.38 87 ASN A CA 1
ATOM 618 C C . ASN A 1 87 ? -13.362 -7.251 12.737 1.00 94.38 87 ASN A C 1
ATOM 620 O O . ASN A 1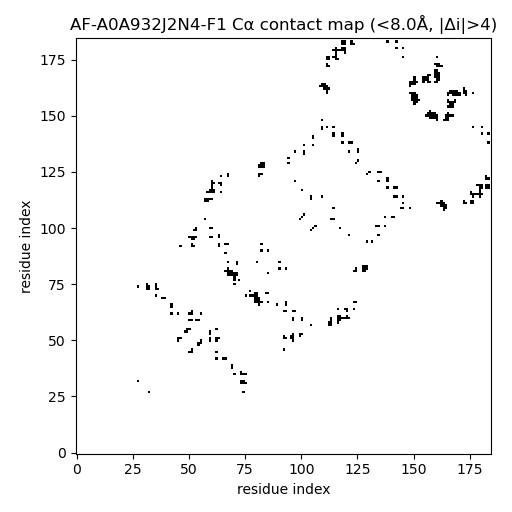 87 ? -12.735 -7.086 11.692 1.00 94.38 87 ASN A O 1
ATOM 624 N N . ALA A 1 88 ? -14.331 -8.168 12.828 1.00 97.19 88 ALA A N 1
ATOM 625 C CA . ALA A 1 88 ? -14.658 -9.090 11.734 1.00 97.19 88 ALA A CA 1
ATOM 626 C C . ALA A 1 88 ? -15.103 -8.380 10.439 1.00 97.19 88 ALA A C 1
ATOM 628 O O . ALA A 1 88 ? -14.728 -8.805 9.348 1.00 97.19 88 ALA A O 1
ATOM 629 N N . THR A 1 89 ? -15.863 -7.288 10.550 1.00 96.25 89 THR A N 1
ATOM 630 C CA . THR A 1 89 ? -16.334 -6.507 9.397 1.00 96.25 89 THR A CA 1
ATOM 631 C C . THR A 1 89 ? -15.172 -5.859 8.654 1.00 96.25 89 THR A C 1
ATOM 633 O O . THR A 1 89 ? -15.102 -5.920 7.428 1.00 96.25 89 THR A O 1
ATOM 636 N N . ASP A 1 90 ? -14.242 -5.254 9.386 1.00 96.88 90 ASP A N 1
ATOM 637 C CA . ASP A 1 90 ? -13.088 -4.590 8.791 1.00 96.88 90 ASP A CA 1
ATOM 638 C C . ASP A 1 90 ? -12.087 -5.605 8.229 1.00 96.88 90 ASP A C 1
ATOM 640 O O . ASP A 1 90 ? -11.574 -5.383 7.136 1.00 96.88 90 ASP A O 1
ATOM 644 N N . LYS A 1 91 ? -11.903 -6.768 8.871 1.00 98.31 91 LYS A N 1
ATOM 645 C CA . LYS A 1 91 ? -11.133 -7.885 8.292 1.00 98.31 91 LYS A CA 1
ATOM 646 C C . LYS A 1 91 ? -11.704 -8.334 6.947 1.00 98.31 91 LYS A C 1
ATOM 648 O O . LYS A 1 91 ? -10.964 -8.405 5.973 1.00 98.31 91 LYS A O 1
ATOM 653 N N . ALA A 1 92 ? -13.023 -8.519 6.855 1.00 98.44 92 ALA A N 1
ATOM 654 C CA . ALA A 1 92 ? -13.674 -8.886 5.596 1.00 98.44 92 ALA A CA 1
ATOM 655 C C . ALA A 1 92 ? -13.473 -7.827 4.492 1.00 98.44 92 ALA A C 1
ATOM 657 O O . ALA A 1 92 ? -13.249 -8.171 3.330 1.00 98.44 92 ALA A O 1
ATOM 658 N N . ARG A 1 93 ? -13.504 -6.534 4.842 1.00 98.38 93 ARG A N 1
ATOM 659 C CA . ARG A 1 93 ? -13.192 -5.437 3.907 1.00 98.38 93 ARG A CA 1
ATOM 660 C C . ARG A 1 93 ? -11.732 -5.472 3.459 1.00 98.38 93 ARG A C 1
ATOM 662 O O . ARG A 1 93 ? -11.465 -5.320 2.269 1.00 98.38 93 ARG A O 1
ATOM 669 N N . MET A 1 94 ? -10.801 -5.688 4.387 1.00 98.62 94 MET A N 1
ATOM 670 C CA . MET A 1 94 ? -9.377 -5.804 4.072 1.00 98.62 94 MET A CA 1
ATOM 671 C C . MET A 1 94 ? -9.119 -6.974 3.123 1.00 98.62 94 MET A C 1
ATOM 673 O O . MET A 1 94 ? -8.477 -6.790 2.093 1.00 98.62 94 MET A O 1
ATOM 677 N N . ASP A 1 95 ? -9.679 -8.146 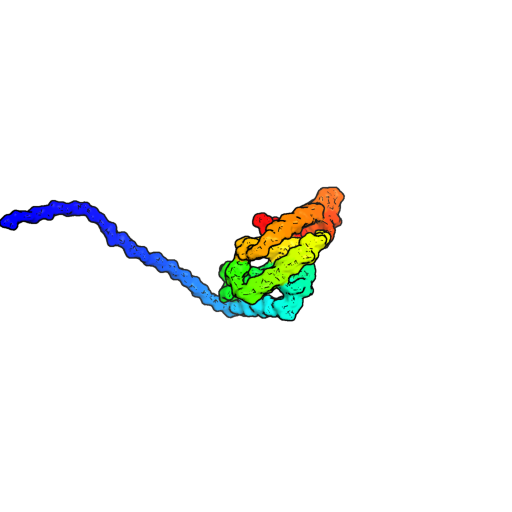3.421 1.00 98.75 95 ASP A N 1
ATOM 678 C CA . ASP A 1 95 ? -9.522 -9.347 2.599 1.00 98.75 95 ASP A CA 1
ATOM 679 C C . ASP A 1 95 ? -10.107 -9.164 1.196 1.00 98.75 95 ASP A C 1
ATOM 681 O O . ASP A 1 95 ? -9.489 -9.572 0.213 1.00 98.75 95 ASP A O 1
ATOM 685 N N . SER A 1 96 ? -11.257 -8.495 1.083 1.00 98.69 96 SER A N 1
ATOM 686 C CA . SER A 1 96 ? -11.858 -8.143 -0.206 1.00 98.69 96 SER A CA 1
ATOM 687 C C . SER A 1 96 ? -10.959 -7.213 -1.030 1.00 98.69 96 SER A C 1
ATOM 689 O O . SER A 1 96 ? -10.727 -7.464 -2.215 1.00 98.69 96 SER A O 1
ATOM 691 N N . ALA A 1 97 ? -10.404 -6.165 -0.414 1.00 98.75 97 ALA A N 1
ATOM 692 C CA . ALA A 1 97 ? -9.531 -5.224 -1.111 1.00 98.75 97 ALA A CA 1
ATOM 693 C C . ALA A 1 97 ? -8.225 -5.899 -1.555 1.00 98.75 97 ALA A C 1
ATOM 695 O O . ALA A 1 97 ? -7.785 -5.717 -2.690 1.00 98.75 97 ALA A O 1
ATOM 696 N N . VAL A 1 98 ? -7.641 -6.736 -0.690 1.00 98.88 98 VAL A N 1
ATOM 697 C CA . VAL A 1 98 ? -6.465 -7.552 -1.014 1.00 98.88 98 VAL A CA 1
ATOM 698 C C . VAL A 1 98 ? -6.769 -8.500 -2.171 1.00 98.88 98 VAL A C 1
ATOM 700 O O . VAL A 1 98 ? -5.995 -8.558 -3.123 1.00 98.88 98 VAL A O 1
ATOM 703 N N . ALA A 1 99 ? -7.900 -9.209 -2.141 1.00 98.69 99 ALA A N 1
ATOM 704 C CA . ALA A 1 99 ? -8.295 -10.099 -3.229 1.00 98.69 99 ALA A CA 1
ATOM 705 C C . ALA A 1 99 ? -8.413 -9.347 -4.564 1.00 98.69 99 ALA A C 1
ATOM 707 O O . ALA A 1 99 ? -7.891 -9.817 -5.576 1.00 98.69 99 ALA A O 1
ATOM 708 N N . PHE A 1 100 ? -9.017 -8.154 -4.558 1.00 98.75 100 PHE A N 1
ATOM 709 C CA . PHE A 1 100 ? -9.102 -7.312 -5.749 1.00 98.75 100 PHE A CA 1
ATOM 710 C C . PHE A 1 100 ? -7.717 -6.920 -6.278 1.00 98.75 100 PHE A C 1
ATOM 712 O O . PHE A 1 100 ? -7.432 -7.175 -7.448 1.00 98.75 100 PHE A O 1
ATOM 719 N N . ILE A 1 101 ? -6.838 -6.376 -5.427 1.00 98.75 101 ILE A N 1
ATOM 720 C CA . ILE A 1 101 ? -5.468 -5.982 -5.804 1.00 98.75 101 ILE A CA 1
ATOM 721 C C . ILE A 1 101 ? -4.720 -7.170 -6.426 1.00 98.75 101 ILE A C 1
ATOM 723 O O . ILE A 1 101 ? -4.138 -7.047 -7.506 1.00 98.75 101 ILE A O 1
ATOM 727 N N . LEU A 1 102 ? -4.786 -8.343 -5.792 1.00 98.75 102 LEU A N 1
ATOM 728 C CA . LEU A 1 102 ? -4.146 -9.566 -6.284 1.00 98.75 102 LEU A CA 1
ATOM 729 C C . LEU A 1 102 ? -4.687 -9.997 -7.654 1.00 98.75 102 LEU A C 1
ATOM 731 O O . LEU A 1 102 ? -3.910 -10.411 -8.510 1.00 98.75 102 LEU A O 1
ATOM 735 N N . SER A 1 103 ? -5.997 -9.892 -7.876 1.00 98.38 103 SER A N 1
ATOM 736 C CA . SER A 1 103 ? -6.624 -10.308 -9.137 1.00 98.38 103 SER A CA 1
ATOM 737 C C . SER A 1 103 ? -6.480 -9.296 -10.280 1.00 98.38 103 SER A C 1
ATOM 739 O O . SER A 1 103 ? -6.427 -9.700 -11.438 1.00 98.38 103 SER A O 1
ATOM 741 N N . SER A 1 104 ? -6.393 -8.000 -9.967 1.00 98.25 104 SER A N 1
ATOM 742 C CA . SER A 1 104 ? -6.529 -6.915 -10.950 1.00 98.25 104 SER A CA 1
ATOM 743 C C . SER A 1 104 ? -5.250 -6.101 -11.130 1.00 98.25 104 SER A C 1
ATOM 745 O O . SER A 1 104 ? -4.888 -5.759 -12.252 1.00 98.25 104 SER A O 1
ATOM 747 N N . HIS A 1 105 ? -4.545 -5.776 -10.045 1.00 98.25 105 HIS A N 1
ATOM 748 C CA . HIS A 1 105 ? -3.404 -4.850 -10.072 1.00 98.25 105 HIS A CA 1
ATOM 749 C C . HIS A 1 105 ? -2.061 -5.562 -10.245 1.00 98.25 105 HIS A C 1
ATOM 751 O O . HIS A 1 105 ? -1.152 -5.053 -10.910 1.00 98.25 105 HIS A O 1
ATOM 757 N N . VAL A 1 106 ? -1.925 -6.762 -9.674 1.00 98.38 106 VAL A N 1
ATOM 758 C CA . VAL A 1 106 ? -0.735 -7.602 -9.866 1.00 98.38 106 VAL A CA 1
ATOM 759 C C . VAL A 1 106 ? -0.508 -7.933 -11.349 1.00 98.38 106 VAL A C 1
ATOM 761 O O . VAL A 1 106 ? 0.607 -7.697 -11.810 1.00 98.38 106 VAL A O 1
ATOM 764 N N . PRO A 1 107 ? -1.508 -8.378 -12.140 1.00 98.19 107 PRO A N 1
ATOM 765 C CA . PRO A 1 107 ? -1.299 -8.645 -13.567 1.00 98.19 107 PRO A CA 1
ATOM 766 C C . PRO A 1 107 ? -1.225 -7.389 -14.457 1.00 98.19 107 PRO A C 1
ATOM 768 O O . PRO A 1 107 ? -0.941 -7.513 -15.647 1.00 98.19 107 PRO A O 1
ATOM 771 N N . ALA A 1 108 ? -1.489 -6.188 -13.931 1.00 97.75 108 ALA A N 1
ATOM 772 C CA . ALA A 1 108 ? -1.500 -4.958 -14.726 1.00 97.75 108 ALA A CA 1
ATOM 773 C C . ALA A 1 108 ? -0.087 -4.474 -15.136 1.00 97.75 108 ALA A C 1
ATOM 775 O O . ALA A 1 108 ? 0.935 -4.916 -14.612 1.00 97.75 108 ALA A O 1
ATOM 776 N N . GLY A 1 109 ? -0.007 -3.523 -16.073 1.00 98.06 109 GLY A N 1
ATOM 777 C CA . GLY A 1 109 ? 1.235 -2.789 -16.372 1.00 98.06 109 GLY A CA 1
ATOM 778 C C . GLY A 1 109 ? 1.521 -1.710 -15.324 1.00 98.06 109 GLY A C 1
ATOM 779 O O . GLY A 1 109 ? 0.591 -1.286 -14.655 1.00 98.06 109 GLY A O 1
ATOM 780 N N . PHE A 1 110 ? 2.769 -1.254 -15.173 1.00 98.44 110 PHE A N 1
ATOM 781 C CA . PHE A 1 110 ? 3.178 -0.295 -14.130 1.00 98.44 110 PHE A CA 1
ATOM 782 C C . PHE A 1 110 ? 2.308 0.974 -14.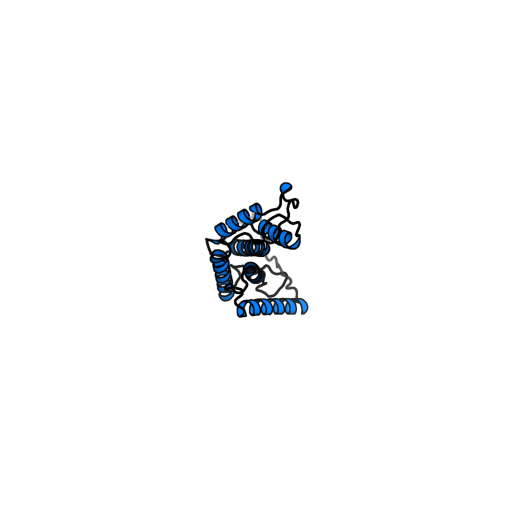092 1.00 98.44 110 PHE A C 1
ATOM 784 O O . PHE A 1 110 ? 2.078 1.604 -15.126 1.00 98.44 110 PHE A O 1
ATOM 791 N N . TYR A 1 111 ? 1.864 1.361 -12.891 1.00 98.44 111 TYR A N 1
ATOM 792 C CA . TYR A 1 111 ? 1.266 2.671 -12.640 1.00 98.44 111 TYR A CA 1
ATOM 793 C C . TYR A 1 111 ? 1.680 3.188 -11.259 1.00 98.44 111 TYR A C 1
ATOM 795 O O . TYR A 1 111 ? 1.317 2.591 -10.249 1.00 98.44 111 TYR A O 1
ATOM 803 N N . ALA A 1 112 ? 2.432 4.288 -11.200 1.00 98.25 112 ALA A N 1
ATOM 804 C CA . ALA A 1 112 ? 3.138 4.716 -9.990 1.00 98.25 112 ALA A CA 1
ATOM 805 C C . ALA A 1 112 ? 2.228 4.930 -8.768 1.00 98.25 112 ALA A C 1
ATOM 807 O O . ALA A 1 112 ? 2.586 4.512 -7.667 1.00 98.25 112 ALA A O 1
ATOM 808 N N . TYR A 1 113 ? 1.048 5.538 -8.943 1.00 97.88 113 TYR A N 1
ATOM 809 C CA . TYR A 1 113 ? 0.125 5.754 -7.822 1.00 97.88 113 TYR A CA 1
ATOM 810 C C . TYR A 1 113 ? -0.445 4.451 -7.278 1.00 97.88 113 TYR A C 1
ATOM 812 O O . TYR A 1 113 ? -0.440 4.249 -6.065 1.00 97.88 113 TYR A O 1
ATOM 820 N N . ARG A 1 114 ? -0.896 3.559 -8.164 1.00 98.50 114 ARG A N 1
ATOM 821 C CA . ARG A 1 114 ? -1.452 2.267 -7.760 1.00 98.50 114 ARG A CA 1
ATOM 822 C C . ARG A 1 114 ? -0.388 1.395 -7.129 1.00 98.50 114 ARG A C 1
ATOM 824 O O . ARG A 1 114 ? -0.575 0.906 -6.027 1.00 98.50 114 ARG A O 1
ATOM 831 N N . ASP A 1 115 ? 0.742 1.238 -7.805 1.00 98.69 115 ASP A N 1
ATOM 832 C CA . ASP A 1 115 ? 1.821 0.373 -7.351 1.00 98.69 115 ASP A CA 1
ATOM 833 C C . ASP A 1 115 ? 2.385 0.867 -6.009 1.00 98.69 115 ASP A C 1
ATOM 835 O O . ASP A 1 115 ? 2.575 0.074 -5.091 1.00 98.69 115 ASP A O 1
ATOM 839 N N . GLY A 1 116 ? 2.557 2.184 -5.843 1.00 98.50 116 GLY A N 1
ATOM 840 C CA . GLY A 1 116 ? 2.937 2.780 -4.563 1.00 98.50 116 GLY A CA 1
ATOM 841 C C . GLY A 1 116 ? 1.898 2.543 -3.461 1.00 98.50 116 GLY A C 1
ATOM 842 O O . GLY A 1 116 ? 2.253 2.102 -2.367 1.00 98.50 116 GLY A O 1
ATOM 843 N N . ALA A 1 117 ? 0.616 2.797 -3.746 1.00 98.50 117 ALA A N 1
ATOM 844 C CA . ALA A 1 117 ? -0.481 2.587 -2.800 1.00 98.50 117 ALA A CA 1
ATOM 845 C C . ALA A 1 117 ? -0.606 1.121 -2.367 1.00 98.50 117 ALA A C 1
ATOM 847 O O . ALA A 1 117 ? -0.709 0.830 -1.174 1.00 98.50 117 ALA A O 1
ATOM 848 N N . ASP A 1 118 ? -0.554 0.202 -3.327 1.00 98.75 118 ASP A N 1
ATOM 849 C CA . ASP A 1 118 ? -0.654 -1.232 -3.093 1.00 98.75 118 ASP A CA 1
ATOM 850 C C . ASP A 1 118 ? 0.545 -1.734 -2.287 1.00 98.75 118 ASP A C 1
ATOM 852 O O . ASP A 1 118 ? 0.353 -2.493 -1.343 1.00 98.75 118 ASP A O 1
ATOM 856 N N . LEU A 1 119 ? 1.772 -1.281 -2.574 1.00 98.81 119 LEU A N 1
ATOM 857 C CA . LEU A 1 119 ? 2.942 -1.662 -1.777 1.00 98.81 119 LEU A CA 1
ATOM 858 C C . LEU A 1 119 ? 2.823 -1.207 -0.322 1.00 98.81 119 LEU A C 1
ATOM 860 O O . LEU A 1 119 ? 3.109 -1.998 0.577 1.00 98.81 119 LEU A O 1
ATOM 864 N N . MET A 1 120 ? 2.374 0.025 -0.062 1.00 98.81 120 MET A N 1
ATOM 865 C CA . MET A 1 120 ? 2.139 0.491 1.312 1.00 98.81 120 MET A CA 1
ATOM 866 C C . MET A 1 120 ? 1.088 -0.375 2.018 1.00 98.81 120 MET A C 1
ATOM 868 O O . MET A 1 120 ? 1.331 -0.893 3.113 1.00 98.81 120 MET A O 1
ATOM 872 N N . ALA A 1 121 ? -0.055 -0.585 1.364 1.00 98.69 121 ALA A N 1
ATOM 873 C CA . ALA A 1 121 ? -1.189 -1.306 1.923 1.00 98.69 121 ALA A CA 1
ATOM 874 C C . ALA A 1 121 ? -0.889 -2.794 2.155 1.00 98.69 121 ALA A C 1
ATOM 876 O O . ALA A 1 121 ? -1.040 -3.292 3.270 1.00 98.69 121 ALA A O 1
ATOM 877 N N . LEU A 1 122 ? -0.410 -3.504 1.134 1.00 98.88 122 LEU A N 1
ATOM 878 C CA . LEU A 1 122 ? -0.093 -4.930 1.211 1.00 98.88 122 LEU A CA 1
ATOM 879 C C . LEU A 1 122 ? 1.003 -5.212 2.242 1.00 98.88 122 LEU A C 1
ATOM 881 O O . LEU A 1 122 ? 0.919 -6.200 2.973 1.00 98.88 122 LEU A O 1
ATOM 885 N N . SER A 1 123 ? 2.001 -4.333 2.351 1.00 98.62 123 SER A N 1
ATOM 886 C CA . SER A 1 123 ? 3.067 -4.497 3.340 1.00 98.62 123 SER A CA 1
ATOM 887 C C . SER A 1 123 ? 2.552 -4.327 4.769 1.00 98.62 123 SER A C 1
ATOM 889 O O . SER A 1 123 ? 2.920 -5.105 5.650 1.00 98.62 123 SER A O 1
ATOM 891 N N . LEU A 1 124 ? 1.667 -3.352 5.016 1.00 98.44 124 LEU A N 1
ATOM 892 C CA . LEU A 1 124 ? 1.020 -3.207 6.321 1.00 98.44 124 LEU A CA 1
ATOM 893 C C . LEU A 1 124 ? 0.080 -4.383 6.622 1.00 98.44 124 LEU A C 1
ATOM 895 O O . LEU A 1 124 ? 0.111 -4.901 7.739 1.00 98.44 124 LEU A O 1
ATOM 899 N N . TYR A 1 125 ? -0.701 -4.846 5.644 1.00 98.69 125 TYR A N 1
ATOM 900 C CA . TYR A 1 125 ? -1.566 -6.022 5.788 1.00 98.69 125 TYR A CA 1
ATOM 901 C C . TYR A 1 125 ? -0.749 -7.245 6.211 1.00 98.69 125 TYR A C 1
ATOM 903 O O . TYR A 1 125 ? -1.048 -7.860 7.234 1.00 98.69 125 TYR A O 1
ATOM 911 N N . LEU A 1 126 ? 0.345 -7.537 5.500 1.00 98.38 126 LEU A N 1
ATOM 912 C CA . LEU A 1 126 ? 1.220 -8.666 5.812 1.00 98.38 126 LEU A CA 1
ATOM 913 C C . LEU A 1 126 ? 1.838 -8.541 7.213 1.00 98.38 126 LEU A C 1
ATOM 915 O O . LEU A 1 126 ? 1.736 -9.466 8.017 1.00 98.38 126 LEU A O 1
ATOM 919 N N . ARG A 1 127 ? 2.434 -7.385 7.544 1.00 97.62 127 ARG A N 1
ATOM 920 C CA . ARG A 1 127 ? 3.082 -7.164 8.852 1.00 97.62 127 ARG A CA 1
ATOM 921 C C . ARG A 1 127 ? 2.117 -7.184 10.030 1.00 97.62 127 ARG A C 1
ATOM 923 O O . ARG A 1 127 ? 2.521 -7.513 11.139 1.00 97.62 127 ARG A O 1
ATOM 930 N N . SER A 1 128 ? 0.859 -6.819 9.806 1.00 97.69 128 SER A N 1
ATOM 931 C CA . SER A 1 128 ? -0.165 -6.790 10.851 1.00 97.69 128 SER A CA 1
ATOM 932 C C . SER A 1 128 ? -0.956 -8.098 10.969 1.00 97.69 128 SER A C 1
ATOM 934 O O . SER A 1 128 ? -1.943 -8.142 11.707 1.00 97.69 128 SER A O 1
ATOM 936 N N . GLY A 1 129 ? -0.520 -9.173 10.300 1.00 97.88 129 GLY A N 1
ATOM 937 C CA . GLY A 1 129 ? -1.065 -10.528 10.451 1.00 97.88 129 GLY A CA 1
ATOM 938 C C . GLY A 1 129 ? -2.147 -10.913 9.440 1.00 97.88 129 GLY A C 1
ATOM 939 O O . GLY A 1 129 ? -2.931 -11.822 9.708 1.00 97.88 129 GLY A O 1
ATOM 940 N N . GLY A 1 130 ? -2.215 -10.227 8.300 1.00 98.31 130 GLY A N 1
ATOM 941 C CA . GLY A 1 130 ? -3.108 -10.575 7.202 1.00 98.31 130 GLY A CA 1
ATOM 942 C C . GLY A 1 130 ? -2.839 -11.991 6.654 1.00 98.31 130 GLY A C 1
ATOM 943 O O . GLY A 1 130 ? -1.688 -12.310 6.350 1.00 98.31 130 GLY A O 1
ATOM 944 N N . PRO A 1 131 ? -3.861 -12.860 6.527 1.00 98.19 131 PRO A N 1
ATOM 945 C CA . PRO A 1 131 ? -3.664 -14.294 6.297 1.00 98.19 131 PRO A CA 1
ATOM 946 C C . PRO A 1 131 ? -3.437 -14.697 4.837 1.00 98.19 131 PRO A C 1
ATOM 948 O O . PRO A 1 131 ? -3.084 -15.848 4.587 1.00 98.19 131 PRO A O 1
ATOM 951 N N . ASN A 1 132 ? -3.683 -13.816 3.861 1.00 98.25 132 ASN A N 1
ATOM 952 C CA . ASN A 1 132 ? -3.644 -14.210 2.453 1.00 98.25 132 ASN A CA 1
ATOM 953 C C . ASN A 1 132 ? -2.199 -14.520 1.984 1.00 98.25 132 ASN A C 1
ATOM 955 O O . ASN A 1 132 ? -1.373 -13.605 1.894 1.00 98.25 132 ASN A O 1
ATOM 959 N N . PRO A 1 133 ? -1.883 -15.778 1.611 1.00 97.31 133 PRO A N 1
ATOM 960 C CA . PRO A 1 133 ? -0.517 -16.184 1.275 1.00 97.31 133 PRO A CA 1
ATOM 961 C C . PRO A 1 133 ? -0.004 -15.582 -0.044 1.00 97.31 133 PRO A C 1
ATOM 963 O O . PRO A 1 133 ? 1.205 -15.543 -0.269 1.00 97.31 133 PRO A O 1
ATOM 966 N N . GLY A 1 134 ? -0.892 -15.088 -0.916 1.00 98.25 134 GLY A N 1
ATOM 967 C CA . GLY A 1 134 ? -0.519 -14.456 -2.185 1.00 98.25 134 GLY A CA 1
ATOM 968 C C . GLY A 1 134 ? 0.124 -13.075 -2.026 1.00 98.25 134 GLY A C 1
ATOM 969 O O . GLY A 1 134 ? 0.783 -12.594 -2.947 1.00 98.25 134 GLY A O 1
ATOM 970 N N . VAL A 1 135 ? -0.019 -12.443 -0.857 1.00 98.69 135 VAL A N 1
ATOM 971 C CA . VAL A 1 135 ? 0.422 -11.061 -0.622 1.00 98.69 135 VAL A CA 1
ATOM 972 C C . VAL A 1 135 ? 1.935 -10.903 -0.745 1.00 98.69 135 VAL A C 1
ATOM 974 O O . VAL A 1 135 ? 2.398 -9.945 -1.360 1.00 98.69 135 VAL A O 1
ATOM 977 N N . LEU A 1 136 ? 2.723 -11.850 -0.231 1.00 98.31 136 LEU A N 1
ATOM 978 C CA . LEU A 1 136 ? 4.184 -11.759 -0.319 1.00 98.31 136 LEU A CA 1
ATOM 979 C C . LEU A 1 136 ? 4.674 -11.806 -1.775 1.00 98.31 136 LEU A C 1
ATOM 981 O O . LEU A 1 136 ? 5.576 -11.057 -2.150 1.00 98.31 136 LEU A O 1
ATOM 985 N N . ALA A 1 137 ? 4.075 -12.669 -2.598 1.00 98.50 137 ALA A N 1
ATOM 986 C CA . ALA A 1 137 ? 4.393 -12.743 -4.020 1.00 98.50 137 ALA A CA 1
ATOM 987 C C . ALA A 1 137 ? 3.971 -11.457 -4.749 1.00 98.50 137 ALA A C 1
ATOM 989 O O . ALA A 1 137 ? 4.757 -10.914 -5.521 1.00 98.50 137 ALA A O 1
ATOM 990 N N . ALA A 1 138 ? 2.785 -10.923 -4.438 1.00 98.69 138 ALA A N 1
ATOM 991 C CA . ALA A 1 138 ? 2.302 -9.660 -4.991 1.00 98.69 138 ALA A CA 1
ATOM 992 C C . ALA A 1 138 ? 3.244 -8.483 -4.676 1.00 98.69 138 ALA A C 1
ATOM 994 O O . ALA A 1 138 ? 3.615 -7.743 -5.586 1.00 98.69 138 ALA A O 1
ATOM 995 N N . ILE A 1 139 ? 3.698 -8.341 -3.423 1.00 98.81 139 ILE A N 1
ATOM 996 C CA . ILE A 1 139 ? 4.656 -7.295 -3.019 1.00 98.81 139 ILE A CA 1
ATOM 997 C C . ILE A 1 139 ? 5.949 -7.394 -3.834 1.00 98.81 139 ILE A C 1
ATOM 999 O O . ILE A 1 139 ? 6.443 -6.373 -4.314 1.00 98.81 139 ILE A O 1
ATOM 1003 N N . LYS A 1 140 ? 6.486 -8.608 -4.022 1.00 98.50 140 LYS A N 1
ATOM 1004 C CA . LYS A 1 140 ? 7.687 -8.833 -4.841 1.00 98.50 140 LYS A CA 1
ATOM 1005 C C . LYS A 1 140 ? 7.464 -8.395 -6.285 1.00 98.50 140 LYS A C 1
ATOM 1007 O O . LYS A 1 140 ? 8.221 -7.573 -6.785 1.00 98.50 140 LYS A O 1
ATOM 1012 N N . THR A 1 141 ? 6.387 -8.860 -6.917 1.00 98.75 141 THR A N 1
ATOM 1013 C CA . THR A 1 141 ? 6.053 -8.492 -8.300 1.00 98.75 141 THR A CA 1
ATOM 1014 C C . THR A 1 141 ? 5.915 -6.982 -8.479 1.00 98.75 141 THR A C 1
ATOM 1016 O O . THR A 1 141 ? 6.480 -6.422 -9.417 1.00 98.75 141 THR A O 1
ATOM 1019 N N . ILE A 1 142 ? 5.192 -6.306 -7.584 1.00 98.75 142 ILE A N 1
ATOM 1020 C CA . ILE A 1 142 ? 4.973 -4.859 -7.690 1.00 98.75 142 ILE A CA 1
ATOM 1021 C C . ILE A 1 142 ? 6.273 -4.093 -7.405 1.00 98.75 142 ILE A C 1
ATOM 1023 O O . ILE A 1 142 ? 6.552 -3.098 -8.072 1.00 98.75 142 ILE A O 1
ATOM 1027 N N . THR A 1 143 ? 7.106 -4.569 -6.476 1.00 98.69 143 THR A N 1
ATOM 1028 C CA . THR A 1 143 ? 8.424 -3.983 -6.184 1.00 98.69 143 THR A CA 1
ATOM 1029 C C . THR A 1 143 ? 9.347 -4.078 -7.396 1.00 98.69 143 THR A C 1
ATOM 1031 O O . THR A 1 143 ? 9.883 -3.058 -7.828 1.00 98.69 143 THR A O 1
ATOM 1034 N N . ASP A 1 144 ? 9.479 -5.265 -7.994 1.00 98.62 144 ASP A N 1
ATOM 1035 C CA . ASP A 1 144 ? 10.315 -5.483 -9.178 1.00 98.62 144 ASP A CA 1
ATOM 1036 C C . ASP A 1 144 ? 9.839 -4.617 -10.351 1.00 98.62 144 ASP A C 1
ATOM 1038 O O . ASP A 1 144 ? 10.636 -3.929 -10.993 1.00 98.62 144 ASP A O 1
ATOM 1042 N N . ARG A 1 145 ? 8.520 -4.576 -10.588 1.00 98.56 145 ARG A N 1
ATOM 1043 C CA . ARG A 1 145 ? 7.911 -3.725 -11.619 1.00 98.56 145 ARG A CA 1
ATOM 1044 C C . ARG A 1 145 ? 8.153 -2.239 -11.353 1.00 98.56 145 ARG A C 1
ATOM 1046 O O . ARG A 1 145 ? 8.453 -1.505 -12.292 1.00 98.56 145 ARG A O 1
ATOM 1053 N N . THR A 1 146 ? 8.057 -1.793 -10.103 1.00 98.44 146 THR A N 1
ATOM 1054 C CA . THR A 1 146 ? 8.307 -0.394 -9.727 1.00 98.44 146 THR A CA 1
ATOM 1055 C C . THR A 1 146 ? 9.768 -0.025 -9.969 1.00 98.44 146 THR A C 1
ATOM 1057 O O . THR A 1 146 ? 10.040 0.976 -10.627 1.00 98.44 146 THR A O 1
ATOM 1060 N N . LEU A 1 147 ? 10.719 -0.852 -9.526 1.00 97.94 147 LEU A N 1
ATOM 1061 C CA . LEU A 1 147 ? 12.150 -0.617 -9.741 1.00 97.94 147 LEU A CA 1
ATOM 1062 C C . LEU A 1 147 ? 12.522 -0.616 -11.229 1.00 97.94 147 LEU A C 1
ATOM 1064 O O . LEU A 1 147 ? 13.274 0.249 -11.669 1.00 97.94 147 LEU A O 1
ATOM 1068 N N . ALA A 1 148 ? 11.946 -1.524 -12.022 1.00 97.75 148 ALA A N 1
ATOM 1069 C CA . ALA A 1 148 ? 12.177 -1.587 -13.466 1.00 97.75 148 ALA A CA 1
ATOM 1070 C C . ALA A 1 148 ? 11.703 -0.333 -14.224 1.00 97.75 148 ALA A C 1
ATOM 1072 O O . ALA A 1 148 ? 12.164 -0.080 -15.335 1.00 97.75 148 ALA A O 1
ATOM 1073 N N . ASN A 1 149 ? 10.794 0.450 -13.636 1.00 98.06 149 ASN A N 1
ATOM 1074 C CA . ASN A 1 149 ? 10.257 1.675 -14.229 1.00 98.06 149 ASN A CA 1
ATOM 1075 C C . ASN A 1 149 ? 10.874 2.959 -13.650 1.00 98.06 149 ASN A C 1
ATOM 1077 O O . ASN A 1 149 ? 10.408 4.050 -13.978 1.00 98.06 149 ASN A O 1
ATOM 1081 N N . GLN A 1 150 ? 11.918 2.855 -12.819 1.00 98.12 150 GLN A N 1
ATOM 1082 C CA . GLN A 1 150 ? 12.647 4.023 -12.329 1.00 98.12 150 GLN A CA 1
ATOM 1083 C C . GLN A 1 150 ? 13.430 4.688 -13.466 1.00 98.12 150 GLN A C 1
ATOM 1085 O O . GLN A 1 150 ? 14.130 4.032 -14.239 1.00 98.12 150 GLN A O 1
ATOM 1090 N N . GLY A 1 151 ? 13.352 6.014 -13.542 1.00 97.50 151 GLY A N 1
ATOM 1091 C CA . GLY A 1 151 ? 14.158 6.807 -14.453 1.00 97.50 151 GLY A CA 1
ATOM 1092 C C . GLY A 1 151 ? 15.652 6.645 -14.180 1.00 97.50 151 GLY A C 1
ATOM 1093 O O . GLY A 1 151 ? 16.104 6.540 -13.037 1.00 97.50 151 GLY A O 1
ATOM 1094 N N . THR A 1 152 ? 16.440 6.644 -15.250 1.00 96.62 152 THR A N 1
ATOM 1095 C CA . THR A 1 152 ? 17.899 6.505 -15.217 1.00 96.62 152 THR A CA 1
ATOM 1096 C C . THR A 1 152 ? 18.558 7.763 -15.772 1.00 96.62 152 THR A C 1
ATOM 1098 O O . THR A 1 152 ? 17.896 8.668 -16.279 1.00 96.62 152 THR A O 1
ATOM 1101 N N . VAL A 1 153 ? 19.892 7.820 -15.735 1.00 95.88 153 VAL A N 1
ATOM 1102 C CA . VAL A 1 153 ? 20.642 8.893 -16.409 1.00 95.88 153 VAL A CA 1
ATOM 1103 C C . VAL A 1 153 ? 20.292 8.951 -17.903 1.00 95.88 153 VAL A C 1
ATOM 1105 O O . VAL A 1 153 ? 20.149 10.037 -18.453 1.00 95.88 153 VAL A O 1
ATOM 1108 N N . ALA A 1 154 ? 20.069 7.797 -18.543 1.00 93.81 154 ALA A N 1
ATOM 1109 C CA . ALA A 1 154 ? 19.713 7.724 -19.959 1.00 93.81 154 ALA A CA 1
ATOM 1110 C C . ALA A 1 154 ? 18.301 8.256 -20.259 1.00 93.81 154 ALA A C 1
ATOM 1112 O O . ALA A 1 154 ? 18.064 8.756 -21.355 1.00 93.81 154 ALA A O 1
ATOM 1113 N N . THR A 1 155 ? 17.369 8.183 -19.302 1.00 91.88 155 THR A N 1
ATOM 1114 C CA . THR A 1 155 ? 16.018 8.749 -19.466 1.00 91.88 155 THR A CA 1
ATOM 1115 C C . THR A 1 155 ? 15.950 10.240 -19.125 1.00 91.88 155 THR A C 1
ATOM 1117 O O . THR A 1 155 ? 14.886 10.842 -19.245 1.00 91.88 155 THR A O 1
ATOM 1120 N N . GLY A 1 156 ? 17.058 10.846 -18.676 1.00 93.94 156 GLY A N 1
ATOM 1121 C CA . GLY A 1 156 ? 17.118 12.256 -18.278 1.00 93.94 156 GLY A CA 1
ATOM 1122 C C . GLY A 1 156 ? 16.362 12.585 -16.985 1.00 93.94 156 GLY A C 1
ATOM 1123 O O . GLY A 1 156 ? 16.258 13.754 -16.632 1.00 93.94 156 GLY A O 1
ATOM 1124 N N . SER A 1 157 ? 15.842 11.577 -16.275 1.00 95.38 157 SER A N 1
ATOM 1125 C CA . SER A 1 157 ? 15.074 11.734 -15.028 1.00 95.38 157 SER A CA 1
ATOM 1126 C C . SER A 1 157 ? 15.539 10.736 -13.956 1.00 95.38 157 SER A C 1
ATOM 1128 O O . SER A 1 157 ? 14.732 9.965 -13.433 1.00 95.38 157 SER A O 1
ATOM 1130 N N . PRO A 1 158 ? 16.849 10.682 -13.644 1.00 95.38 158 PRO A N 1
ATOM 1131 C CA . PRO A 1 158 ? 17.405 9.665 -12.761 1.00 95.38 158 PRO A CA 1
ATOM 1132 C C . PRO A 1 158 ? 16.744 9.703 -11.382 1.00 95.38 158 PRO A C 1
ATOM 1134 O O . PRO A 1 158 ? 16.710 10.744 -10.730 1.00 95.38 158 PRO A O 1
ATOM 1137 N N . GLY A 1 159 ? 16.245 8.554 -10.934 1.00 95.56 159 GLY A N 1
ATOM 1138 C CA . GLY A 1 159 ? 15.630 8.408 -9.619 1.00 95.56 159 GLY A CA 1
ATOM 1139 C C . GLY A 1 159 ? 14.153 8.802 -9.537 1.00 95.56 159 GLY A C 1
ATOM 1140 O O . GLY A 1 159 ? 13.557 8.613 -8.479 1.00 95.56 159 GLY A O 1
ATOM 1141 N N . TYR A 1 160 ? 13.564 9.305 -10.624 1.00 97.88 160 TYR A N 1
ATOM 1142 C CA . TYR A 1 160 ? 12.155 9.692 -10.683 1.00 97.88 160 TYR A CA 1
ATOM 1143 C C . TYR A 1 160 ? 11.291 8.618 -11.334 1.00 97.88 160 TYR A C 1
ATOM 1145 O O . TYR A 1 160 ? 11.769 7.764 -12.079 1.00 97.88 160 TYR A O 1
ATOM 1153 N N . TRP A 1 161 ? 9.994 8.713 -11.083 1.00 98.12 161 TRP A N 1
ATOM 1154 C CA . TRP A 1 161 ? 8.962 7.997 -11.812 1.00 98.12 161 TRP A CA 1
ATOM 1155 C C . TRP A 1 161 ? 8.001 8.999 -12.441 1.00 98.12 161 TRP A C 1
ATOM 1157 O O . TRP A 1 161 ? 7.793 10.085 -11.914 1.00 98.12 161 TRP A O 1
ATOM 1167 N N . CYS A 1 162 ? 7.418 8.599 -13.563 1.00 96.62 162 CYS A N 1
ATOM 1168 C CA . CYS A 1 162 ? 6.177 9.131 -14.100 1.00 96.62 162 CYS A CA 1
ATOM 1169 C C . CYS A 1 162 ? 5.015 8.229 -13.698 1.00 96.62 162 CYS A C 1
ATOM 1171 O O . CYS A 1 162 ? 5.195 7.154 -13.130 1.00 96.62 162 CYS A O 1
ATOM 1173 N N . TYR A 1 163 ? 3.819 8.602 -14.146 1.00 96.56 163 TYR A N 1
ATOM 1174 C CA . TYR A 1 163 ? 2.627 7.766 -14.073 1.00 96.56 163 TYR A CA 1
ATOM 1175 C C . TYR A 1 163 ? 2.855 6.324 -14.538 1.00 96.56 163 TYR A C 1
ATOM 1177 O O . TYR A 1 163 ? 2.447 5.417 -13.829 1.00 96.56 163 TYR A O 1
ATOM 1185 N N . SER A 1 164 ? 3.500 6.098 -15.688 1.00 96.94 164 SER A N 1
ATOM 1186 C CA . SER A 1 164 ? 3.598 4.763 -16.308 1.00 96.94 164 SER A CA 1
ATOM 1187 C C . SER A 1 164 ? 4.996 4.376 -16.811 1.00 96.94 164 SER A C 1
ATOM 1189 O O . SER A 1 164 ? 5.132 3.366 -17.495 1.00 96.94 164 SER A O 1
ATOM 1191 N N . ASN A 1 165 ? 6.035 5.160 -16.506 1.00 95.56 165 ASN A N 1
ATOM 1192 C CA . ASN A 1 165 ? 7.428 4.918 -16.917 1.00 95.56 165 ASN A CA 1
ATOM 1193 C C . ASN A 1 165 ? 8.399 5.821 -16.120 1.00 95.56 165 ASN A C 1
ATOM 1195 O O . ASN A 1 165 ? 7.987 6.419 -15.133 1.00 95.56 165 ASN A O 1
ATOM 1199 N N . GLY A 1 166 ? 9.661 5.944 -16.553 1.00 95.50 166 GLY A N 1
ATOM 1200 C CA . GLY A 1 166 ? 10.702 6.766 -15.913 1.00 95.50 166 GLY A CA 1
ATOM 1201 C C . GLY A 1 166 ? 11.231 7.941 -16.754 1.00 95.50 166 GLY A C 1
ATOM 1202 O O . GLY A 1 166 ? 12.395 8.316 -16.606 1.00 95.50 166 GLY A O 1
ATOM 1203 N N . TYR A 1 167 ? 10.442 8.487 -17.687 1.00 95.50 167 TYR A N 1
ATOM 1204 C CA . TYR A 1 167 ? 10.891 9.514 -18.652 1.00 95.50 167 TYR A CA 1
ATOM 1205 C C . TYR A 1 167 ? 10.599 10.968 -18.240 1.00 95.50 167 TYR A C 1
ATOM 1207 O O . TYR A 1 167 ? 10.662 11.871 -19.073 1.00 95.50 167 TYR A O 1
ATOM 1215 N N . CYS A 1 168 ? 10.255 11.216 -16.979 1.00 95.00 168 CYS A N 1
ATOM 1216 C CA . CYS A 1 168 ? 9.919 12.543 -16.478 1.00 95.00 168 CYS A CA 1
ATOM 1217 C C . CYS A 1 168 ? 10.287 12.689 -14.994 1.00 95.00 168 CYS A C 1
ATOM 1219 O O . CYS A 1 168 ? 10.206 11.716 -14.237 1.00 95.00 168 CYS A O 1
ATOM 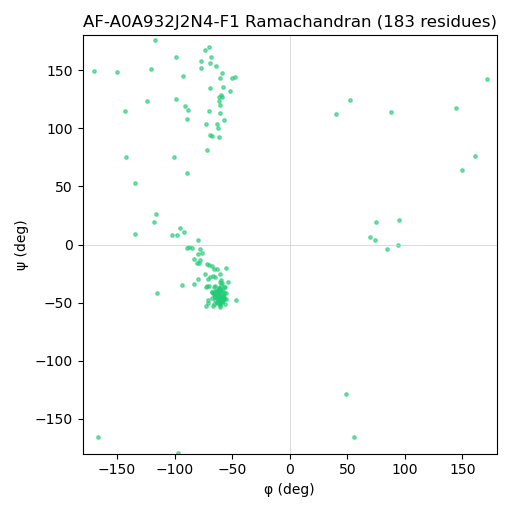1221 N N . PRO A 1 169 ? 10.661 13.904 -14.560 1.00 94.31 169 PRO A N 1
ATOM 1222 C CA . PRO A 1 169 ? 10.977 14.195 -13.171 1.00 94.31 169 PRO A CA 1
ATOM 1223 C C . PRO A 1 169 ? 9.719 14.618 -12.392 1.00 94.31 169 PRO A C 1
ATOM 1225 O O . PRO A 1 169 ? 9.623 15.746 -11.911 1.00 94.31 169 PRO A O 1
ATOM 1228 N N . ASP A 1 170 ? 8.720 13.738 -12.295 1.00 95.94 170 ASP A N 1
ATOM 1229 C CA . ASP A 1 170 ? 7.474 14.026 -11.574 1.00 95.94 170 ASP A CA 1
ATOM 1230 C C . ASP A 1 170 ? 7.592 13.631 -10.094 1.00 95.94 170 ASP A C 1
ATOM 1232 O O . ASP A 1 170 ? 7.615 12.456 -9.718 1.00 95.94 170 ASP A O 1
ATOM 1236 N N . SER A 1 171 ? 7.671 14.632 -9.218 1.00 95.25 171 SER A N 1
ATOM 1237 C CA . SER A 1 171 ? 7.797 14.419 -7.775 1.00 95.25 171 SER A CA 1
ATOM 1238 C C . SER A 1 171 ? 6.551 13.788 -7.146 1.00 95.25 171 SER A C 1
ATOM 1240 O O . SER A 1 171 ? 6.675 13.079 -6.147 1.00 95.25 171 SER A O 1
ATOM 1242 N N . SER A 1 172 ? 5.364 13.989 -7.728 1.00 95.19 172 SER A N 1
ATOM 1243 C CA . SER A 1 172 ? 4.095 13.515 -7.166 1.00 95.19 172 SER A CA 1
ATOM 1244 C C . SER A 1 172 ? 3.925 12.000 -7.294 1.00 95.19 172 SER A C 1
ATOM 1246 O O . SER A 1 172 ? 3.414 11.351 -6.381 1.00 95.19 172 SER A O 1
ATOM 1248 N N . THR A 1 173 ? 4.393 11.418 -8.395 1.00 97.00 173 THR A N 1
ATOM 1249 C CA . THR A 1 173 ? 4.421 9.966 -8.615 1.00 97.00 173 THR A CA 1
ATOM 1250 C C . THR A 1 173 ? 5.658 9.344 -7.968 1.00 97.00 173 THR A C 1
ATOM 1252 O O . THR A 1 173 ? 5.571 8.265 -7.381 1.00 97.00 173 THR A O 1
ATOM 1255 N N . THR A 1 174 ? 6.779 10.072 -7.950 1.00 98.00 174 THR A N 1
ATOM 1256 C CA . THR A 1 174 ? 8.008 9.654 -7.258 1.00 98.00 174 THR A CA 1
ATOM 1257 C C . THR A 1 174 ? 7.797 9.455 -5.757 1.00 98.00 174 THR A C 1
ATOM 1259 O O . THR A 1 174 ? 8.213 8.427 -5.227 1.00 98.00 174 THR A O 1
ATOM 1262 N N . GLN A 1 175 ? 7.111 10.366 -5.055 1.00 97.38 175 GLN A N 1
ATOM 1263 C CA . GLN A 1 175 ? 6.824 10.181 -3.622 1.00 97.38 175 GLN A CA 1
ATOM 1264 C C . GLN A 1 175 ? 6.006 8.906 -3.349 1.00 97.38 175 GLN A C 1
ATOM 1266 O O . GLN A 1 175 ? 6.243 8.236 -2.348 1.00 97.38 175 GLN A O 1
ATOM 1271 N N . PHE A 1 176 ? 5.095 8.530 -4.255 1.00 96.81 176 PHE A N 1
ATOM 1272 C CA . PHE A 1 176 ? 4.294 7.311 -4.131 1.00 96.81 176 PHE A CA 1
ATOM 1273 C C . PHE A 1 176 ? 5.138 6.057 -4.347 1.00 96.81 176 PHE A C 1
ATOM 1275 O O . PHE A 1 176 ? 5.094 5.142 -3.524 1.00 96.81 176 PHE A O 1
ATOM 1282 N N . ALA A 1 177 ? 5.944 6.033 -5.412 1.00 98.12 177 ALA A N 1
ATOM 1283 C CA . ALA A 1 177 ? 6.855 4.927 -5.689 1.00 98.12 177 ALA A CA 1
ATOM 1284 C C . ALA A 1 177 ? 7.844 4.721 -4.530 1.00 98.12 177 ALA A C 1
ATOM 1286 O O . ALA A 1 177 ? 8.013 3.604 -4.044 1.00 98.12 177 ALA A O 1
ATOM 1287 N N . VAL A 1 178 ? 8.443 5.803 -4.023 1.00 98.19 178 VAL A N 1
ATOM 1288 C CA . VAL A 1 178 ? 9.384 5.750 -2.897 1.00 98.19 178 VAL A CA 1
ATOM 1289 C C . VAL A 1 178 ? 8.699 5.289 -1.611 1.00 98.19 178 VAL A C 1
ATOM 1291 O O . VAL A 1 178 ? 9.247 4.426 -0.929 1.00 98.19 178 VAL A O 1
ATOM 1294 N N . ALA A 1 179 ? 7.513 5.807 -1.276 1.00 98.06 179 ALA A N 1
ATOM 1295 C CA . ALA A 1 179 ? 6.783 5.387 -0.078 1.00 98.06 179 ALA A CA 1
ATOM 1296 C C . ALA A 1 179 ? 6.384 3.901 -0.135 1.00 98.06 179 ALA A C 1
ATOM 1298 O O . ALA A 1 179 ? 6.548 3.175 0.851 1.00 98.06 179 ALA A O 1
ATOM 1299 N N . GLY A 1 180 ? 5.944 3.427 -1.305 1.00 98.31 180 GLY A N 1
ATOM 1300 C CA . GLY A 1 180 ? 5.672 2.014 -1.561 1.00 98.31 180 GLY A CA 1
ATOM 1301 C C . GLY A 1 180 ? 6.914 1.140 -1.386 1.00 98.31 180 GLY A C 1
ATOM 1302 O O . GLY A 1 180 ? 6.907 0.210 -0.581 1.00 98.31 180 GLY A O 1
ATOM 1303 N N . LEU A 1 181 ? 8.014 1.476 -2.065 1.00 98.44 181 LEU A N 1
ATOM 1304 C CA . LEU A 1 181 ? 9.284 0.746 -1.964 1.00 98.44 181 LEU A CA 1
ATOM 1305 C C . LEU A 1 181 ? 9.867 0.765 -0.545 1.00 98.44 181 LEU A C 1
ATOM 1307 O O . LEU A 1 181 ? 10.443 -0.223 -0.095 1.00 98.44 181 LEU A O 1
ATOM 1311 N N . ALA A 1 182 ? 9.729 1.878 0.177 1.00 98.31 182 ALA A N 1
ATOM 1312 C CA . ALA A 1 182 ? 10.146 1.976 1.572 1.00 98.31 182 ALA A CA 1
ATOM 1313 C C . ALA A 1 182 ? 9.306 1.070 2.477 1.00 98.31 182 ALA A C 1
ATOM 1315 O O . ALA A 1 182 ? 9.843 0.470 3.406 1.00 98.31 182 ALA A O 1
ATOM 1316 N N . SER A 1 183 ? 8.012 0.943 2.180 1.00 97.50 183 SER A N 1
ATOM 1317 C CA . SER A 1 183 ? 7.093 0.088 2.926 1.00 97.50 183 SER A CA 1
ATOM 1318 C C . SER A 1 183 ? 7.297 -1.396 2.654 1.00 97.50 183 SER A C 1
ATOM 1320 O O . SER A 1 183 ? 6.960 -2.186 3.523 1.00 97.50 183 SER A O 1
ATOM 1322 N N . ALA A 1 184 ? 7.845 -1.779 1.501 1.00 94.44 184 ALA A N 1
ATOM 1323 C CA . ALA A 1 184 ? 8.048 -3.174 1.094 1.00 94.44 184 ALA A CA 1
ATOM 1324 C C . ALA A 1 184 ? 9.282 -3.862 1.717 1.00 94.44 184 ALA A C 1
ATOM 1326 O O . ALA A 1 184 ? 9.593 -5.000 1.361 1.00 94.44 184 ALA A O 1
ATOM 1327 N N . LYS A 1 185 ? 9.996 -3.168 2.611 1.00 77.00 185 LYS A N 1
ATOM 1328 C CA . LYS A 1 185 ? 11.201 -3.657 3.295 1.00 77.00 185 LYS A CA 1
ATOM 1329 C C . LYS A 1 185 ? 10.891 -4.519 4.516 1.00 77.00 185 LYS A C 1
ATOM 1331 O O . LYS A 1 185 ? 9.854 -4.279 5.182 1.00 77.00 185 LYS A O 1
#

Solvent-accessible surface area (backbone atoms only — not comparable to full-atom values): 10220 Å² total; per-residue (Å²): 130,86,80,90,86,87,83,84,90,86,76,88,91,78,77,86,87,72,84,78,77,74,75,77,77,73,78,82,44,72,66,46,49,52,50,35,51,51,51,53,50,50,55,50,51,39,55,77,61,34,24,38,71,45,68,39,52,68,49,25,25,47,58,44,33,53,60,28,56,39,38,81,84,40,44,85,89,53,67,55,25,31,39,66,67,39,55,75,71,56,40,54,39,46,52,38,29,51,51,39,42,61,71,56,56,60,80,47,79,67,37,22,58,32,49,9,30,35,24,38,22,51,34,48,32,51,77,30,62,44,82,64,78,64,49,66,58,44,48,48,54,47,46,53,48,50,62,75,30,47,12,37,76,90,46,76,12,59,79,16,18,27,61,68,38,17,72,33,75,36,65,78,28,24,55,29,38,50,51,8,57,64,41,65,107

Mean predicted aligned error: 8.84 Å

Secondary structure (DSSP, 8-state):
-------------------------PPPPHHHHHHHHHHHHHHHHHHHTTGGGTTTGGGTHHHHHHHHHS-TTS-TTSPP-TTTTS-HHHHHHHHHHHHHIIIIITTSPP-HHHHHHHHHHHHHHHHTT---THHHHHHHHHHHHHHHT---GGGT-TT-B-SSSSSS-BHHHHHHHHHHHHHT-

Foldseek 3Di:
DDDDDDDDDDDDDDDDDDPPPPPPPDPQDPVLQVVLVVLVVVLVVCVVCCLLQCSVPLQSLVSLLSLQQRDPVSGNPDGGCALVNDDPVSVVSNVNSVVCCLVPVLPDADFLQSLLSLLLNLLSNVVRPNDDPCSLVSNVSSLVRLVQQAAPVVLVQHQAHDRHHHNDVDVVSSVSSVNSNVSSD